Protein AF-A0A0M8VC24-F1 (afdb_monomer)

Solvent-accessible surface area (backbone atoms only — not comparable to full-atom values): 14693 Å² total; per-residue (Å²): 108,42,68,60,17,44,19,34,29,46,6,33,51,50,35,27,44,75,59,34,31,69,43,38,68,34,68,54,42,46,50,53,42,50,49,17,47,50,46,28,45,51,44,49,54,51,48,47,13,47,51,18,11,57,76,68,74,50,53,82,75,39,24,75,36,72,67,24,47,60,61,30,53,76,35,75,72,28,44,56,51,49,52,45,48,51,39,46,54,54,42,48,53,51,48,49,48,31,62,73,47,17,44,60,36,36,66,32,66,70,50,47,52,53,45,48,54,39,42,51,50,50,50,47,60,54,46,71,74,70,65,68,86,80,60,98,59,52,66,63,48,53,51,23,48,44,43,22,53,50,15,48,12,45,33,56,8,31,48,50,39,42,61,69,40,52,55,77,65,71,48,66,72,60,48,66,61,31,51,61,54,47,53,53,51,36,54,52,19,51,53,38,27,52,54,20,47,52,53,48,48,46,69,74,49,76,41,75,63,44,34,70,74,31,73,67,28,42,53,49,50,52,55,49,51,55,51,49,52,53,50,50,52,52,48,52,53,51,50,51,53,49,54,52,48,53,50,48,56,72,63,50,85,58,83,89,88,82,84,82,92,67,61,66,67,57,55,60,60,54,60,67,74,72,70,80,86,90,133

Structure (mmCIF, N/CA/C/O backbone):
data_AF-A0A0M8VC24-F1
#
_entry.id   AF-A0A0M8VC24-F1
#
loop_
_atom_site.group_PDB
_atom_site.id
_atom_site.type_symbol
_atom_site.label_atom_id
_atom_site.label_alt_id
_atom_site.label_comp_id
_atom_site.label_asym_id
_atom_site.label_entity_id
_atom_site.label_seq_id
_atom_site.pdbx_PDB_ins_code
_atom_site.Cartn_x
_atom_site.Cartn_y
_atom_site.Cartn_z
_atom_site.occupancy
_atom_site.B_iso_or_equiv
_atom_site.auth_seq_id
_atom_site.auth_comp_id
_atom_site.auth_asym_id
_atom_site.auth_atom_id
_atom_site.pdbx_PDB_model_num
ATOM 1 N N . MET A 1 1 ? -2.032 4.924 -11.067 1.00 62.16 1 MET A N 1
ATOM 2 C CA . MET A 1 1 ? -3.086 4.022 -10.540 1.00 62.16 1 MET A CA 1
ATOM 3 C C . MET A 1 1 ? -2.528 2.742 -9.921 1.00 62.16 1 MET A C 1
ATOM 5 O O . MET A 1 1 ? -2.797 2.512 -8.751 1.00 62.16 1 MET A O 1
ATOM 9 N N . GLY A 1 2 ? -1.713 1.948 -10.630 1.00 80.88 2 GLY A N 1
ATOM 10 C CA . GLY A 1 2 ? -1.218 0.657 -10.115 1.00 80.88 2 GLY A CA 1
ATOM 11 C C . GLY A 1 2 ? -0.403 0.721 -8.812 1.00 80.88 2 GLY A C 1
ATOM 12 O O . GLY A 1 2 ? -0.639 -0.086 -7.919 1.00 80.88 2 GLY A O 1
ATOM 13 N N . TYR A 1 3 ? 0.500 1.699 -8.656 1.00 85.12 3 TYR A N 1
ATOM 14 C CA . TYR A 1 3 ? 1.292 1.861 -7.422 1.00 85.12 3 TYR A CA 1
ATOM 15 C C . TYR A 1 3 ? 0.440 2.230 -6.204 1.00 85.12 3 TYR A C 1
ATOM 17 O O . TYR A 1 3 ? 0.604 1.644 -5.141 1.00 85.12 3 TYR A O 1
ATOM 25 N N . LEU A 1 4 ? -0.510 3.156 -6.363 1.00 89.31 4 LEU A N 1
ATOM 26 C CA . LEU A 1 4 ? -1.416 3.547 -5.282 1.00 89.31 4 LEU A CA 1
ATOM 27 C C . LEU A 1 4 ? -2.354 2.395 -4.902 1.00 89.31 4 LEU A C 1
ATOM 29 O O . LEU A 1 4 ? -2.551 2.132 -3.722 1.00 89.31 4 LEU A O 1
ATOM 33 N N . ALA A 1 5 ? -2.881 1.666 -5.889 1.00 92.12 5 ALA A N 1
ATOM 34 C CA . ALA A 1 5 ? -3.696 0.477 -5.657 1.00 92.12 5 ALA A CA 1
ATOM 35 C C . ALA A 1 5 ? -2.919 -0.605 -4.887 1.00 92.12 5 ALA A C 1
ATOM 37 O O . ALA A 1 5 ? -3.422 -1.145 -3.904 1.00 92.12 5 ALA A O 1
ATOM 38 N N . LEU A 1 6 ? -1.666 -0.862 -5.275 1.00 93.06 6 LEU A N 1
ATOM 39 C CA . LEU A 1 6 ? -0.770 -1.770 -4.560 1.00 93.06 6 LEU A CA 1
ATOM 40 C C . LEU A 1 6 ? -0.517 -1.307 -3.119 1.00 93.06 6 LEU A C 1
ATOM 42 O O . LEU A 1 6 ? -0.665 -2.096 -2.188 1.00 93.06 6 LEU A O 1
ATOM 46 N N . ALA A 1 7 ? -0.180 -0.030 -2.935 1.00 94.12 7 ALA A N 1
ATOM 47 C CA . ALA A 1 7 ? 0.097 0.557 -1.630 1.00 94.12 7 ALA A CA 1
ATOM 48 C C . ALA A 1 7 ? -1.113 0.459 -0.688 1.00 94.12 7 ALA A C 1
ATOM 50 O O . ALA A 1 7 ? -0.982 0.010 0.449 1.00 94.12 7 ALA A O 1
ATOM 51 N N . VAL A 1 8 ? -2.309 0.799 -1.182 1.00 95.62 8 VAL A N 1
ATOM 52 C CA . VAL A 1 8 ? -3.563 0.693 -0.421 1.00 95.62 8 VAL A CA 1
ATOM 53 C C . VAL A 1 8 ? -3.909 -0.761 -0.113 1.00 95.62 8 VAL A C 1
ATOM 55 O O . VAL A 1 8 ? -4.336 -1.052 1.003 1.00 95.62 8 VAL A O 1
ATOM 58 N N . PHE A 1 9 ? -3.700 -1.685 -1.052 1.00 97.06 9 PHE A N 1
ATOM 59 C CA . PHE A 1 9 ? -3.976 -3.103 -0.834 1.00 97.06 9 PHE A CA 1
ATOM 60 C C . PHE A 1 9 ? -3.044 -3.710 0.227 1.00 97.06 9 PHE A C 1
ATOM 62 O O . PHE A 1 9 ? -3.517 -4.255 1.223 1.00 97.06 9 PHE A O 1
ATOM 69 N N . VAL A 1 10 ? -1.726 -3.560 0.063 1.00 97.06 10 VAL A N 1
ATOM 70 C CA . VAL A 1 10 ? -0.720 -4.100 0.992 1.00 97.06 10 VAL A CA 1
ATOM 71 C C . VAL A 1 10 ? -0.820 -3.431 2.364 1.00 97.06 10 VAL A C 1
ATOM 73 O O . VAL A 1 10 ? -0.916 -4.118 3.383 1.00 97.06 10 VAL A O 1
ATOM 76 N N . GLY A 1 11 ? -0.857 -2.096 2.402 1.00 95.88 11 GLY A N 1
ATOM 77 C CA . GLY A 1 11 ? -0.990 -1.341 3.645 1.00 95.88 11 GLY A CA 1
ATOM 78 C C . GLY A 1 11 ? -2.314 -1.613 4.355 1.00 95.88 11 GLY A C 1
ATOM 79 O O . GLY A 1 11 ? -2.336 -1.771 5.573 1.00 95.88 11 GLY A O 1
ATOM 80 N N . GLY A 1 12 ? -3.411 -1.747 3.608 1.00 96.00 12 GLY A N 1
ATOM 81 C CA . GLY A 1 12 ? -4.726 -2.080 4.150 1.00 96.00 12 GLY A CA 1
ATOM 82 C C . GLY A 1 12 ? -4.790 -3.488 4.747 1.00 96.00 12 GLY A C 1
ATOM 83 O O . GLY A 1 12 ? -5.325 -3.654 5.845 1.00 96.00 12 GLY A O 1
ATOM 84 N N . LEU A 1 13 ? -4.211 -4.494 4.077 1.00 96.75 13 LEU A N 1
ATOM 85 C CA . LEU A 1 13 ? -4.107 -5.855 4.616 1.00 96.75 13 LEU A CA 1
ATOM 86 C C . LEU A 1 13 ? -3.285 -5.880 5.905 1.00 96.75 13 LEU A C 1
ATOM 88 O O . LEU A 1 13 ? -3.733 -6.450 6.900 1.00 96.75 13 LEU A O 1
ATOM 92 N N . ALA A 1 14 ? -2.124 -5.221 5.917 1.00 96.56 14 ALA A N 1
ATOM 93 C CA . ALA A 1 14 ? -1.294 -5.108 7.112 1.00 96.56 14 ALA A CA 1
ATOM 94 C C . ALA A 1 14 ? -2.025 -4.374 8.247 1.00 96.56 14 ALA A C 1
ATOM 96 O O . ALA A 1 14 ? -1.963 -4.799 9.398 1.00 96.56 14 ALA A O 1
ATOM 97 N N . PHE A 1 15 ? -2.779 -3.317 7.935 1.00 96.50 15 PHE A N 1
ATOM 98 C CA . PHE A 1 15 ? -3.567 -2.572 8.915 1.00 96.50 15 PHE A CA 1
ATOM 99 C C . PHE A 1 15 ? -4.640 -3.450 9.573 1.00 96.50 15 PHE A C 1
ATOM 101 O O . PHE A 1 15 ? -4.752 -3.478 10.800 1.00 96.50 15 PHE A O 1
ATOM 108 N N . VAL A 1 16 ? -5.402 -4.209 8.780 1.00 95.75 16 VAL A N 1
ATOM 109 C CA . VAL A 1 16 ? -6.420 -5.141 9.296 1.00 95.75 16 VAL A CA 1
ATOM 110 C C . VAL A 1 16 ? -5.771 -6.290 10.070 1.00 95.75 16 VAL A C 1
ATOM 112 O O . VAL A 1 16 ? -6.258 -6.671 11.133 1.00 95.75 16 VAL A O 1
ATOM 115 N N . ALA A 1 17 ? -4.653 -6.825 9.582 1.00 94.62 17 ALA A N 1
ATOM 116 C CA . ALA A 1 17 ? -3.949 -7.918 10.237 1.00 94.62 17 ALA A CA 1
ATOM 117 C C . ALA A 1 17 ? -3.366 -7.497 11.593 1.00 94.62 17 ALA A C 1
ATOM 119 O O . ALA A 1 17 ? -3.548 -8.211 12.577 1.00 94.62 17 ALA A O 1
ATOM 120 N N . LEU A 1 18 ? -2.663 -6.364 11.654 1.00 94.06 18 LEU A N 1
ATOM 121 C CA . LEU A 1 18 ? -1.832 -5.975 12.797 1.00 94.06 18 LEU A CA 1
ATOM 122 C C . LEU A 1 18 ? -2.562 -5.090 13.810 1.00 94.06 18 LEU A C 1
ATOM 124 O O . LEU A 1 18 ? -2.342 -5.237 15.008 1.00 94.06 18 LEU A O 1
ATOM 128 N N . LEU A 1 19 ? -3.405 -4.167 13.342 1.00 94.00 19 LEU A N 1
ATOM 129 C CA . LEU A 1 19 ? -3.939 -3.081 14.171 1.00 94.00 19 LEU A CA 1
ATOM 130 C C . LEU A 1 19 ? -5.447 -3.191 14.378 1.00 94.00 19 LEU A C 1
ATOM 132 O O . LEU A 1 19 ? -5.945 -2.915 15.468 1.00 94.00 19 LEU A O 1
ATOM 136 N N . TRP A 1 20 ? -6.184 -3.606 13.345 1.00 94.50 20 TRP A N 1
ATOM 137 C CA . TRP A 1 20 ? -7.643 -3.596 13.372 1.00 94.50 20 TRP A CA 1
ATOM 138 C C . TRP A 1 20 ? -8.288 -4.867 12.792 1.00 94.50 20 TRP A C 1
ATOM 140 O O . TRP A 1 20 ? -8.964 -4.797 11.764 1.00 94.50 20 TRP A O 1
ATOM 150 N N . PRO A 1 21 ? -8.179 -6.029 13.476 1.00 92.19 21 PRO A N 1
ATOM 151 C CA . PRO A 1 21 ? -8.778 -7.291 13.022 1.00 92.19 21 PRO A CA 1
ATOM 152 C C . PRO A 1 21 ? -10.283 -7.216 12.756 1.00 92.19 21 PRO A C 1
ATOM 154 O O . PRO A 1 21 ? -10.771 -7.788 11.789 1.00 92.19 21 PRO A O 1
ATOM 157 N N . ARG A 1 22 ? -11.026 -6.463 13.582 1.00 90.12 22 ARG A N 1
ATOM 158 C CA . ARG A 1 22 ? -12.470 -6.236 13.384 1.00 90.12 22 ARG A CA 1
ATOM 159 C C . ARG A 1 22 ? -12.788 -5.436 12.118 1.00 90.12 22 ARG A C 1
ATOM 161 O O . ARG A 1 22 ? -13.900 -5.520 11.615 1.00 90.12 22 ARG A O 1
ATOM 168 N N . GLY A 1 23 ? -11.812 -4.720 11.560 1.00 89.12 23 GLY A N 1
ATOM 169 C CA . GLY A 1 23 ? -11.930 -4.077 10.255 1.00 89.12 23 GLY A CA 1
ATOM 170 C C . GLY A 1 23 ? -12.198 -5.064 9.117 1.00 89.12 23 GLY A C 1
ATOM 171 O O . GLY A 1 23 ? -12.788 -4.675 8.116 1.00 89.12 23 GLY A O 1
ATOM 172 N N . ALA A 1 24 ? -11.854 -6.348 9.280 1.00 92.31 24 ALA A N 1
ATOM 173 C CA . ALA A 1 24 ? -12.153 -7.392 8.300 1.00 92.31 24 ALA A CA 1
ATOM 174 C C . ALA A 1 24 ? -13.659 -7.621 8.086 1.00 92.31 24 ALA A C 1
ATOM 176 O O . ALA A 1 24 ? -14.041 -8.216 7.083 1.00 92.31 24 ALA A O 1
ATOM 177 N N . GLU A 1 25 ? -14.519 -7.164 8.999 1.00 93.19 25 GLU A N 1
ATOM 178 C CA . GLU A 1 25 ? -15.984 -7.276 8.915 1.00 93.19 25 GLU A CA 1
ATOM 179 C C . GLU A 1 25 ? -16.647 -5.986 8.409 1.00 93.19 25 GLU A C 1
ATOM 181 O O . GLU A 1 25 ? -17.819 -5.975 8.039 1.00 93.19 25 GLU A O 1
ATOM 186 N N . GLU A 1 26 ? -15.890 -4.894 8.313 1.00 95.00 26 GLU A N 1
ATOM 187 C CA . GLU A 1 26 ? -16.434 -3.581 7.990 1.00 95.00 26 GLU A CA 1
ATOM 188 C C . GLU A 1 26 ? -16.590 -3.344 6.493 1.00 95.00 26 GLU A C 1
ATOM 190 O O . GLU A 1 26 ? -15.627 -3.406 5.726 1.00 95.00 26 GLU A O 1
ATOM 195 N N . ARG A 1 27 ? -17.796 -2.941 6.072 1.00 94.19 27 ARG A N 1
ATOM 196 C CA . ARG A 1 27 ? -18.135 -2.724 4.655 1.00 94.19 27 ARG A CA 1
ATOM 197 C C . ARG A 1 27 ? -17.172 -1.769 3.945 1.00 94.19 27 ARG A C 1
ATOM 199 O O . ARG A 1 27 ? -16.799 -2.030 2.808 1.00 94.19 27 ARG A O 1
ATOM 206 N N . ARG A 1 28 ? -16.754 -0.682 4.606 1.00 95.00 28 ARG A N 1
ATOM 207 C CA . ARG A 1 28 ? -15.842 0.317 4.016 1.00 95.00 28 ARG A CA 1
ATOM 208 C C . ARG A 1 28 ? -14.428 -0.222 3.827 1.00 95.00 28 ARG A C 1
ATOM 210 O O . ARG A 1 28 ? -13.852 -0.017 2.767 1.00 95.00 28 ARG A O 1
ATOM 217 N N . ALA A 1 29 ? -13.899 -0.941 4.816 1.00 95.00 29 ALA A N 1
ATOM 218 C CA . ALA A 1 29 ? -12.584 -1.571 4.718 1.00 95.00 29 ALA A CA 1
ATOM 219 C C . ALA A 1 29 ? -12.576 -2.660 3.634 1.00 95.00 29 ALA A C 1
ATOM 221 O O . ALA A 1 29 ? -11.678 -2.690 2.796 1.00 95.00 29 ALA A O 1
ATOM 222 N N . ARG A 1 30 ? -13.626 -3.492 3.589 1.00 95.88 30 ARG A N 1
ATOM 223 C CA . ARG A 1 30 ? -13.821 -4.514 2.548 1.00 95.88 30 ARG A CA 1
ATOM 224 C C . ARG A 1 30 ? -13.893 -3.906 1.149 1.00 95.88 30 ARG A C 1
ATOM 226 O O . ARG A 1 30 ? -13.196 -4.369 0.253 1.00 95.88 30 ARG A O 1
ATOM 233 N N . ALA A 1 31 ? -14.699 -2.857 0.972 1.00 96.62 31 ALA A N 1
ATOM 234 C CA . ALA A 1 31 ? -14.831 -2.162 -0.305 1.00 96.62 31 ALA A CA 1
ATOM 235 C C . ALA A 1 31 ? -13.508 -1.521 -0.739 1.00 96.62 31 ALA A C 1
ATOM 237 O O . ALA A 1 31 ? -13.124 -1.657 -1.893 1.00 96.62 31 ALA A O 1
ATOM 238 N N . LEU A 1 32 ? -12.783 -0.882 0.182 1.00 96.44 32 LEU A N 1
ATOM 239 C CA . LEU A 1 32 ? -11.484 -0.280 -0.107 1.00 96.44 32 LEU A CA 1
ATOM 240 C C . LEU A 1 32 ? -10.460 -1.330 -0.565 1.00 96.44 32 LEU A C 1
ATOM 242 O O . LEU A 1 32 ? -9.789 -1.119 -1.570 1.00 96.44 32 LEU A O 1
ATOM 246 N N . LEU A 1 33 ? -10.369 -2.469 0.132 1.00 96.81 33 LEU A N 1
ATOM 247 C CA . LEU A 1 33 ? -9.473 -3.567 -0.249 1.00 96.81 33 LEU A CA 1
ATOM 248 C C . LEU A 1 33 ? -9.867 -4.192 -1.593 1.00 96.81 33 LEU A C 1
ATOM 250 O O . LEU A 1 33 ? -8.992 -4.457 -2.412 1.00 96.81 33 LEU A O 1
ATOM 254 N N . ALA A 1 34 ? -11.164 -4.390 -1.842 1.00 97.00 34 ALA A N 1
ATOM 255 C CA . ALA A 1 34 ? -11.665 -4.927 -3.105 1.00 97.00 34 ALA A CA 1
ATOM 256 C C . ALA A 1 34 ? -11.421 -3.969 -4.282 1.00 97.00 34 ALA A C 1
ATOM 258 O O . ALA A 1 34 ? -10.994 -4.407 -5.347 1.00 97.00 34 ALA A O 1
ATOM 259 N N . LEU A 1 35 ? -11.631 -2.664 -4.085 1.00 96.69 35 LEU A N 1
ATOM 260 C CA . LEU A 1 35 ? -11.332 -1.638 -5.085 1.00 96.69 35 LEU A CA 1
ATOM 261 C C . LEU A 1 35 ? -9.829 -1.547 -5.352 1.00 96.69 35 LEU A C 1
ATOM 263 O O . LEU A 1 35 ? -9.421 -1.501 -6.507 1.00 96.69 35 LEU A O 1
ATOM 267 N N . ALA A 1 36 ? -8.997 -1.566 -4.308 1.00 95.94 36 ALA A N 1
ATOM 268 C CA . ALA A 1 36 ? -7.545 -1.563 -4.455 1.00 95.94 36 ALA A CA 1
ATOM 269 C C . ALA A 1 36 ? -7.053 -2.809 -5.210 1.00 95.94 36 ALA A C 1
ATOM 271 O O . ALA A 1 36 ? -6.252 -2.688 -6.135 1.00 95.94 36 ALA A O 1
ATOM 272 N N . TRP A 1 37 ? -7.593 -3.987 -4.888 1.00 97.19 37 TRP A N 1
ATOM 273 C CA . TRP A 1 37 ? -7.322 -5.222 -5.621 1.00 97.19 37 TRP A CA 1
ATOM 274 C C . TRP A 1 37 ? -7.750 -5.129 -7.092 1.00 97.19 37 TRP A C 1
ATOM 276 O O . TRP A 1 37 ? -6.940 -5.379 -7.983 1.00 97.19 37 TRP A O 1
ATOM 286 N N . GLY A 1 38 ? -8.988 -4.699 -7.357 1.00 95.75 38 GLY A N 1
ATOM 287 C CA . GLY A 1 38 ? -9.531 -4.581 -8.710 1.00 95.75 38 GLY A CA 1
ATOM 288 C C . GLY A 1 38 ? -8.754 -3.583 -9.570 1.00 95.75 38 GLY A C 1
ATOM 289 O O . GLY A 1 38 ? -8.368 -3.905 -10.691 1.00 95.75 38 GLY A O 1
ATOM 290 N N . CYS A 1 39 ? -8.438 -2.402 -9.031 1.00 94.81 39 CYS A N 1
ATOM 291 C CA . CYS A 1 39 ? -7.595 -1.407 -9.697 1.00 94.81 39 CYS A CA 1
ATOM 292 C C . CYS A 1 39 ? -6.174 -1.932 -9.953 1.00 94.81 39 CYS A C 1
ATOM 294 O O . CYS A 1 39 ? -5.592 -1.654 -11.002 1.00 94.81 39 CYS A O 1
ATOM 296 N N . GLY A 1 40 ? -5.611 -2.691 -9.010 1.00 92.62 40 GLY A N 1
ATOM 297 C CA . GLY A 1 40 ? -4.295 -3.310 -9.134 1.00 92.62 40 GLY A CA 1
ATOM 298 C C . GLY A 1 40 ? -4.237 -4.341 -10.260 1.00 92.62 40 GLY A C 1
ATOM 299 O O . GLY A 1 40 ? -3.376 -4.246 -11.142 1.00 92.62 40 GLY A O 1
ATOM 300 N N . LEU A 1 41 ? -5.201 -5.262 -10.282 1.00 92.75 41 LEU A N 1
ATOM 301 C CA . LEU A 1 41 ? -5.348 -6.263 -11.334 1.00 92.75 41 LEU A CA 1
ATOM 302 C C . LEU A 1 41 ? -5.597 -5.603 -12.694 1.00 92.75 41 LEU A C 1
ATOM 304 O O . LEU A 1 41 ? -4.856 -5.865 -13.639 1.00 92.75 41 LEU A O 1
ATOM 308 N N . LEU A 1 42 ? -6.565 -4.685 -12.776 1.00 91.81 42 LEU A N 1
ATOM 309 C CA . LEU A 1 42 ? -6.896 -3.975 -14.011 1.00 91.81 42 LEU A CA 1
ATOM 310 C C . LEU A 1 42 ? -5.686 -3.218 -14.565 1.00 91.81 42 LEU A C 1
ATOM 312 O O . LEU A 1 42 ? -5.407 -3.301 -15.755 1.00 91.81 42 LEU A O 1
ATOM 316 N N . SER A 1 43 ? -4.923 -2.534 -13.707 1.00 89.12 43 SER A N 1
ATOM 317 C CA . SER A 1 43 ? -3.707 -1.836 -14.138 1.00 89.12 43 SER A CA 1
ATOM 318 C C . SER A 1 43 ? -2.628 -2.787 -14.661 1.00 89.12 43 SER A C 1
ATOM 320 O O . SER A 1 43 ? -1.886 -2.426 -15.569 1.00 89.12 43 SER A O 1
ATOM 322 N N . THR A 1 44 ? -2.559 -4.009 -14.125 1.00 87.81 44 THR A N 1
ATOM 323 C CA . THR A 1 44 ? -1.603 -5.031 -14.570 1.00 87.81 44 THR A CA 1
ATOM 324 C C . THR A 1 44 ? -2.019 -5.595 -15.928 1.00 87.81 44 THR A C 1
ATOM 326 O O . THR A 1 44 ? -1.193 -5.663 -16.832 1.00 87.81 44 THR A O 1
ATOM 329 N N . VAL A 1 45 ? -3.304 -5.918 -16.106 1.00 86.06 45 VAL A N 1
ATOM 330 C CA . VAL A 1 45 ? -3.861 -6.417 -17.376 1.00 86.06 45 VAL A CA 1
ATOM 331 C C . VAL A 1 45 ? -3.772 -5.362 -18.479 1.00 86.06 45 VAL A C 1
ATOM 333 O O . VAL A 1 45 ? -3.348 -5.671 -19.592 1.00 86.06 45 VAL A O 1
ATOM 336 N N . ALA A 1 46 ? -4.115 -4.110 -18.167 1.00 85.38 46 ALA A N 1
ATOM 337 C CA . ALA A 1 46 ? -3.965 -2.992 -19.092 1.00 85.38 46 ALA A CA 1
ATOM 338 C C . ALA A 1 46 ? -2.491 -2.762 -19.460 1.00 85.38 46 ALA A C 1
ATOM 340 O O . ALA A 1 46 ? -2.191 -2.484 -20.616 1.00 85.38 46 ALA A O 1
ATOM 341 N N . GLY A 1 47 ? -1.570 -2.932 -18.503 1.00 82.00 47 GLY A N 1
ATOM 342 C CA . GLY A 1 47 ? -0.130 -2.863 -18.752 1.00 82.00 47 GLY A CA 1
ATOM 343 C C . GLY A 1 47 ? 0.361 -3.919 -19.746 1.00 82.00 47 GLY A C 1
ATOM 344 O O . GLY A 1 47 ? 1.152 -3.584 -20.621 1.00 82.00 47 GLY A O 1
ATOM 345 N N . ILE A 1 48 ? -0.145 -5.158 -19.664 1.00 80.19 48 ILE A N 1
ATOM 346 C CA . ILE A 1 48 ? 0.181 -6.226 -20.629 1.00 80.19 48 ILE A CA 1
ATOM 347 C C . ILE A 1 48 ? -0.305 -5.859 -22.030 1.00 80.19 48 ILE A C 1
ATOM 349 O O . ILE A 1 48 ? 0.471 -5.903 -22.981 1.00 80.19 48 ILE A O 1
ATOM 353 N N . GLY A 1 49 ? -1.574 -5.462 -22.147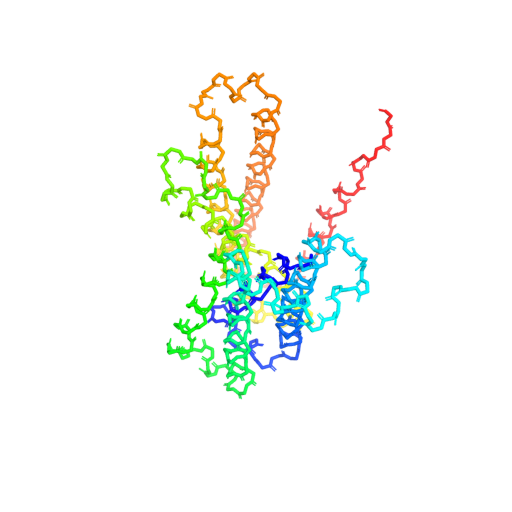 1.00 78.75 49 GLY A N 1
ATOM 354 C CA . GLY A 1 49 ? -2.163 -5.100 -23.434 1.00 78.75 49 GLY A CA 1
ATOM 355 C C . GLY A 1 49 ? -1.440 -3.926 -24.092 1.00 78.75 49 GLY A C 1
ATOM 356 O O . GLY A 1 49 ? -1.096 -3.980 -25.271 1.00 78.75 49 GLY A O 1
ATOM 357 N N . LEU A 1 50 ? -1.142 -2.879 -23.315 1.00 80.25 50 LEU A N 1
ATOM 358 C CA . LEU A 1 50 ? -0.450 -1.693 -23.817 1.00 80.25 50 LEU A CA 1
ATOM 359 C C . LEU A 1 50 ? 0.984 -2.009 -24.259 1.00 80.25 50 LEU A C 1
ATOM 361 O O . LEU A 1 50 ? 1.435 -1.482 -25.272 1.00 80.25 50 LEU A O 1
ATOM 365 N N . GLN A 1 51 ? 1.683 -2.890 -23.538 1.00 76.44 51 GLN A N 1
ATOM 366 C CA . GLN A 1 51 ? 3.016 -3.335 -23.933 1.00 76.44 51 GLN A CA 1
ATOM 367 C C . GLN A 1 51 ? 2.982 -4.130 -25.246 1.00 76.44 51 GLN A C 1
ATOM 369 O O . GLN A 1 51 ? 3.850 -3.930 -26.089 1.00 76.44 51 GLN A O 1
ATOM 374 N N . GLY A 1 52 ? 1.963 -4.967 -25.459 1.00 72.88 52 GLY A N 1
ATOM 375 C CA . GLY A 1 52 ? 1.789 -5.685 -26.725 1.00 72.88 52 GLY A CA 1
ATOM 376 C C . GLY A 1 52 ? 1.503 -4.747 -27.890 1.00 72.88 52 GLY A C 1
ATOM 377 O O . GLY A 1 52 ? 2.152 -4.840 -28.923 1.00 72.88 52 GLY A O 1
ATOM 378 N N . ALA A 1 53 ? 0.616 -3.769 -27.695 1.00 76.19 53 ALA A N 1
ATOM 379 C CA . ALA A 1 53 ? 0.357 -2.746 -28.707 1.00 76.19 53 ALA A CA 1
ATOM 380 C C . ALA A 1 53 ? 1.611 -1.925 -29.051 1.00 76.19 53 ALA A C 1
ATOM 382 O O . ALA A 1 53 ? 1.827 -1.606 -30.217 1.00 76.19 53 ALA A O 1
ATOM 383 N N . TYR A 1 54 ? 2.447 -1.614 -28.055 1.00 74.38 54 TYR A N 1
ATOM 384 C CA . TYR A 1 54 ? 3.701 -0.891 -28.260 1.00 74.38 54 TYR A CA 1
ATOM 385 C C . TYR A 1 54 ? 4.702 -1.691 -29.105 1.00 74.38 54 TYR A C 1
ATOM 387 O O . TYR A 1 54 ? 5.289 -1.142 -30.033 1.00 74.38 54 TYR A O 1
ATOM 395 N N . VAL A 1 55 ? 4.864 -2.988 -28.822 1.00 72.38 55 VAL A N 1
ATOM 396 C CA . VAL A 1 55 ? 5.772 -3.873 -29.576 1.00 72.38 55 VAL A CA 1
ATOM 397 C C . VAL A 1 55 ? 5.315 -4.039 -31.028 1.00 72.38 55 VAL A C 1
ATOM 399 O O . VAL A 1 55 ? 6.145 -4.027 -31.932 1.00 72.38 55 VAL A O 1
ATOM 402 N N . SER A 1 56 ? 4.005 -4.116 -31.273 1.00 69.88 56 SER A N 1
ATOM 403 C CA . SER A 1 56 ? 3.448 -4.238 -32.626 1.00 69.88 56 SER A CA 1
ATOM 404 C C . SER A 1 56 ? 3.292 -2.892 -33.366 1.00 69.88 56 SER A C 1
ATOM 406 O O . SER A 1 56 ? 2.670 -2.870 -34.427 1.00 69.88 56 SER A O 1
ATOM 408 N N . PHE A 1 57 ? 3.793 -1.770 -32.818 1.00 70.50 57 PHE A N 1
ATOM 409 C CA . PHE A 1 57 ? 3.569 -0.394 -33.317 1.00 70.50 57 PHE A CA 1
ATOM 410 C C . PHE A 1 57 ? 2.084 -0.065 -33.607 1.00 70.50 57 PHE A C 1
ATOM 412 O O . PHE A 1 57 ? 1.760 0.719 -34.502 1.00 70.50 57 PHE A O 1
ATOM 419 N N . GLY A 1 58 ? 1.170 -0.686 -32.859 1.00 67.25 58 GLY A N 1
ATOM 420 C CA . GLY A 1 58 ? -0.278 -0.579 -33.030 1.00 67.25 58 GLY A CA 1
ATOM 421 C C . GLY A 1 58 ? -0.916 0.560 -32.229 1.00 67.25 58 GLY A C 1
ATOM 422 O O . GLY A 1 58 ? -0.264 1.288 -31.480 1.00 67.25 58 GLY A O 1
ATOM 423 N N . GLY A 1 59 ? -2.234 0.716 -32.370 1.00 72.19 59 GLY A N 1
ATOM 424 C CA . GLY A 1 59 ? -3.016 1.716 -31.633 1.00 72.19 59 GLY A CA 1
ATOM 425 C C . GLY A 1 59 ? -3.581 1.195 -30.303 1.00 72.19 59 GLY A C 1
ATOM 426 O O . GLY A 1 59 ? -3.534 0.005 -30.003 1.00 72.19 59 GLY A O 1
ATOM 427 N N . LEU A 1 60 ? -4.242 2.064 -29.518 1.00 66.81 60 LEU A N 1
ATOM 428 C CA . LEU A 1 60 ? -4.906 1.676 -28.251 1.00 66.81 60 LEU A CA 1
ATOM 429 C C . LEU A 1 60 ? -5.930 0.534 -28.407 1.00 66.81 60 LEU A C 1
ATOM 431 O O . LEU A 1 60 ? -6.219 -0.175 -27.447 1.00 66.81 60 LEU A O 1
ATOM 435 N N . ARG A 1 61 ? -6.506 0.368 -29.603 1.00 72.00 61 ARG A N 1
ATOM 436 C CA . ARG A 1 61 ? -7.467 -0.705 -29.903 1.00 72.00 61 ARG A CA 1
ATOM 437 C C . ARG A 1 61 ? -6.799 -2.074 -30.018 1.00 72.00 61 ARG A C 1
ATOM 439 O O . ARG A 1 61 ? -7.456 -3.078 -29.754 1.00 72.00 61 ARG A O 1
ATOM 446 N N . ASP A 1 62 ? -5.516 -2.112 -30.364 1.00 67.81 62 ASP A N 1
ATOM 447 C CA . ASP A 1 62 ? -4.752 -3.353 -30.454 1.00 67.81 62 ASP A CA 1
ATOM 448 C C . ASP A 1 62 ? -4.373 -3.867 -29.062 1.00 67.81 62 ASP A C 1
ATOM 450 O O . ASP A 1 62 ? -4.329 -5.072 -28.851 1.00 67.81 62 ASP A O 1
ATOM 454 N N . ALA A 1 63 ? -4.282 -2.984 -28.060 1.00 64.94 63 ALA A N 1
ATOM 455 C CA . ALA A 1 63 ? -4.028 -3.364 -26.669 1.00 64.94 63 ALA A CA 1
ATOM 456 C C . ALA A 1 63 ? -5.112 -4.270 -26.052 1.00 64.94 63 ALA A C 1
ATOM 458 O O . ALA A 1 63 ? -4.871 -4.914 -25.035 1.00 64.94 63 ALA A O 1
ATOM 459 N N . LEU A 1 64 ? -6.309 -4.322 -26.647 1.00 74.50 64 LEU A N 1
ATOM 460 C CA . LEU A 1 64 ? -7.410 -5.187 -26.211 1.00 74.50 64 LEU A CA 1
ATOM 461 C C . LEU A 1 64 ? -7.490 -6.498 -27.008 1.00 74.50 64 LEU A C 1
ATOM 463 O O . LEU A 1 64 ? -8.369 -7.320 -26.744 1.00 74.50 64 LEU A O 1
ATOM 467 N N . ARG A 1 65 ? -6.613 -6.706 -27.999 1.00 74.81 65 ARG A N 1
ATOM 468 C CA . ARG A 1 65 ? -6.660 -7.892 -28.857 1.00 74.81 65 ARG A CA 1
ATOM 469 C C . ARG A 1 65 ? -5.959 -9.079 -28.197 1.00 74.81 65 ARG A C 1
ATOM 471 O O . ARG A 1 65 ? -4.834 -8.924 -27.732 1.00 74.81 65 ARG A O 1
ATOM 478 N N . PRO A 1 66 ? -6.548 -10.291 -28.245 1.00 73.62 66 PRO A N 1
ATOM 479 C CA . PRO A 1 66 ? -5.932 -11.503 -27.695 1.00 73.62 66 PRO A CA 1
ATOM 480 C C . PRO A 1 66 ? -4.520 -11.786 -28.231 1.00 73.62 66 PRO A C 1
ATOM 482 O O . PRO A 1 66 ? -3.667 -12.250 -27.480 1.00 73.62 66 PRO A O 1
ATOM 485 N N . ALA A 1 67 ? -4.260 -11.451 -29.500 1.00 70.62 67 ALA A N 1
ATOM 486 C CA . ALA A 1 67 ? -2.962 -11.646 -30.149 1.00 70.62 67 ALA A CA 1
ATOM 487 C C . ALA A 1 67 ? -1.820 -10.873 -29.458 1.00 70.62 67 ALA A C 1
ATOM 489 O O . ALA A 1 67 ? -0.725 -11.406 -29.285 1.00 70.62 67 ALA A O 1
ATOM 490 N N . SER A 1 68 ? -2.097 -9.658 -28.976 1.00 68.88 68 SER A N 1
ATOM 491 C CA . SER A 1 68 ? -1.115 -8.827 -28.272 1.00 68.88 68 SER A CA 1
ATOM 492 C C . SER A 1 68 ? -0.729 -9.411 -26.912 1.00 68.88 68 SER A C 1
ATOM 494 O O . SER A 1 68 ? 0.388 -9.211 -26.447 1.00 68.88 68 SER A O 1
ATOM 496 N N . TYR A 1 69 ? -1.618 -10.183 -26.279 1.00 71.25 69 TYR A N 1
ATOM 497 C CA . TYR A 1 69 ? -1.299 -10.883 -25.035 1.00 71.25 69 TYR A CA 1
ATOM 498 C C . TYR A 1 69 ? -0.388 -12.088 -25.290 1.00 71.25 69 TYR A C 1
ATOM 500 O O . TYR A 1 69 ? 0.583 -12.270 -24.561 1.00 71.25 69 TYR A O 1
ATOM 508 N N . THR A 1 70 ? -0.648 -12.892 -26.326 1.00 73.69 70 THR A N 1
ATOM 509 C CA . THR A 1 70 ? 0.176 -14.077 -26.633 1.00 73.69 70 THR A CA 1
ATOM 510 C C . THR A 1 70 ? 1.603 -13.719 -27.040 1.00 73.69 70 THR A C 1
ATOM 512 O O . THR A 1 70 ? 2.535 -14.400 -26.627 1.00 73.69 70 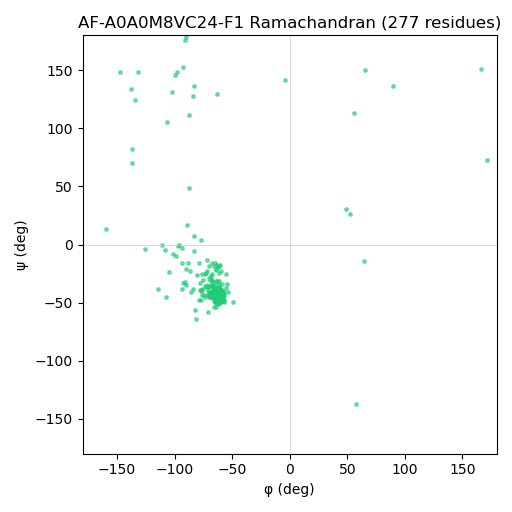THR A O 1
ATOM 515 N N . GLU A 1 71 ? 1.776 -12.626 -27.784 1.00 70.25 71 GLU A N 1
ATOM 516 C CA . GLU A 1 71 ? 3.083 -12.162 -28.264 1.00 70.25 71 GLU A CA 1
ATOM 517 C C . GLU A 1 71 ? 3.940 -11.566 -27.133 1.00 70.25 71 GLU A C 1
ATOM 519 O O . GLU A 1 71 ? 5.144 -11.805 -27.048 1.00 70.25 71 GLU A O 1
ATOM 524 N N . VAL A 1 72 ? 3.316 -10.862 -26.181 1.00 70.31 72 VAL A N 1
ATOM 525 C CA . VAL A 1 72 ? 4.018 -10.355 -24.992 1.00 70.31 72 VAL A CA 1
ATOM 526 C C . VAL A 1 72 ? 4.440 -11.494 -24.078 1.00 70.31 72 VAL A C 1
ATOM 528 O O . VAL A 1 72 ? 5.557 -11.468 -23.570 1.00 70.31 72 VAL A O 1
ATOM 531 N N . LEU A 1 73 ? 3.592 -12.504 -23.874 1.00 73.31 73 LEU A N 1
ATOM 532 C CA . LEU A 1 73 ? 3.877 -13.611 -22.954 1.00 73.31 73 LEU A CA 1
ATOM 533 C C . LEU A 1 73 ? 5.110 -14.441 -23.346 1.00 73.31 73 LEU A C 1
ATOM 535 O O . LEU A 1 73 ? 5.682 -15.097 -22.479 1.00 73.31 73 LEU A O 1
ATOM 539 N N . THR A 1 74 ? 5.552 -14.380 -24.605 1.00 75.81 74 THR A N 1
ATOM 540 C CA . THR A 1 74 ? 6.800 -15.009 -25.071 1.00 75.81 74 THR A CA 1
ATOM 541 C C . THR A 1 74 ? 8.060 -14.172 -24.826 1.00 75.81 74 THR A C 1
ATOM 543 O O . THR A 1 74 ? 9.165 -14.648 -25.067 1.00 75.81 74 THR A O 1
ATOM 546 N N . THR A 1 75 ? 7.924 -12.938 -24.334 1.00 76.44 75 THR A N 1
ATOM 547 C CA . THR A 1 75 ? 9.049 -12.042 -24.023 1.00 76.44 75 THR A CA 1
ATOM 548 C C . THR A 1 75 ? 9.405 -12.087 -22.535 1.00 76.44 75 THR A C 1
ATOM 550 O O . THR A 1 75 ? 8.519 -12.223 -21.688 1.00 76.44 75 THR A O 1
ATOM 553 N N . GLU A 1 76 ? 10.681 -11.893 -22.183 1.00 74.25 76 GLU A N 1
ATOM 554 C CA . GLU A 1 76 ? 11.115 -11.776 -20.778 1.00 74.25 76 GLU A CA 1
ATOM 555 C C . GLU A 1 76 ? 10.286 -10.773 -19.944 1.00 74.25 76 GLU A C 1
ATOM 557 O O . GLU A 1 76 ? 9.786 -11.147 -18.875 1.00 74.25 76 GLU A O 1
ATOM 562 N N . PRO A 1 77 ? 10.040 -9.526 -20.399 1.00 71.88 77 PRO A N 1
ATOM 563 C CA . PRO A 1 77 ? 9.225 -8.588 -19.629 1.00 71.88 77 PRO A CA 1
ATOM 564 C C . PRO A 1 77 ? 7.747 -9.006 -19.536 1.00 71.88 77 PRO A C 1
ATOM 566 O O . PRO A 1 77 ? 7.067 -8.657 -18.561 1.00 71.88 77 PRO A O 1
ATOM 569 N N . GLY A 1 78 ? 7.245 -9.784 -20.499 1.00 73.88 78 GLY A N 1
ATOM 570 C CA . GLY A 1 78 ? 5.908 -10.365 -20.452 1.00 73.88 78 GLY A CA 1
ATOM 571 C C . GLY A 1 78 ? 5.760 -11.478 -19.420 1.00 73.88 78 GLY A C 1
ATOM 572 O O . GLY A 1 78 ? 4.744 -11.517 -18.726 1.00 73.88 78 GLY A O 1
ATOM 573 N N . VAL A 1 79 ? 6.785 -12.313 -19.224 1.00 79.81 79 VAL A N 1
ATOM 574 C CA . VAL A 1 79 ? 6.810 -13.314 -18.141 1.00 79.81 79 VAL A CA 1
ATOM 575 C C . VAL A 1 79 ? 6.736 -12.630 -16.771 1.00 79.81 79 VAL A C 1
ATOM 577 O O . VAL A 1 79 ? 5.951 -13.040 -15.913 1.00 79.81 79 VAL A O 1
ATOM 580 N N . ALA A 1 80 ? 7.465 -11.526 -16.571 1.00 81.06 80 ALA A N 1
ATOM 581 C CA . ALA A 1 80 ? 7.397 -10.749 -15.330 1.00 81.06 80 ALA A CA 1
ATOM 582 C C . ALA A 1 80 ? 6.006 -10.120 -15.097 1.00 81.06 80 ALA A C 1
ATOM 584 O O . ALA A 1 80 ? 5.501 -10.086 -13.969 1.00 81.06 80 ALA A O 1
ATOM 585 N N . LEU A 1 81 ? 5.347 -9.635 -16.157 1.00 81.06 81 LEU A N 1
ATOM 586 C CA . LEU A 1 81 ? 3.957 -9.172 -16.086 1.00 81.06 81 LEU A CA 1
ATOM 587 C C . LEU A 1 81 ? 2.978 -10.305 -15.758 1.00 81.06 81 LEU A C 1
ATOM 589 O O . LEU A 1 81 ? 2.078 -10.104 -14.940 1.00 81.06 81 LEU A O 1
ATOM 593 N N . ALA A 1 82 ? 3.156 -11.479 -16.363 1.00 83.31 82 ALA A N 1
ATOM 594 C CA . ALA A 1 82 ? 2.325 -12.652 -16.120 1.00 83.31 82 ALA A CA 1
ATOM 595 C C . ALA A 1 82 ? 2.444 -13.128 -14.669 1.00 83.31 82 ALA A C 1
ATOM 597 O O . ALA A 1 82 ? 1.429 -13.339 -14.003 1.00 83.31 82 ALA A O 1
ATOM 598 N N . ALA A 1 83 ? 3.671 -13.195 -14.142 1.00 87.75 83 ALA A N 1
ATOM 599 C CA . ALA A 1 83 ? 3.934 -13.506 -12.740 1.00 87.75 83 ALA A CA 1
ATOM 600 C C . ALA A 1 83 ? 3.228 -12.513 -11.802 1.00 87.75 83 ALA A C 1
ATOM 602 O O . ALA A 1 83 ? 2.598 -12.910 -10.822 1.00 87.75 83 ALA A O 1
ATOM 603 N N . ARG A 1 84 ? 3.246 -11.215 -12.133 1.00 89.25 84 ARG A N 1
ATOM 604 C CA . ARG A 1 84 ? 2.498 -10.196 -11.383 1.00 89.25 84 ARG A CA 1
ATOM 605 C C . ARG A 1 84 ? 0.981 -10.379 -11.480 1.00 89.25 84 ARG A C 1
ATOM 607 O O . ARG A 1 84 ? 0.284 -10.172 -10.489 1.00 89.25 84 ARG A O 1
ATOM 614 N N . GLY A 1 85 ? 0.464 -10.779 -12.640 1.00 90.12 85 GLY A N 1
ATOM 615 C CA . GLY A 1 85 ? -0.941 -11.152 -12.813 1.00 90.12 85 GLY A CA 1
ATOM 616 C C . GLY A 1 85 ? -1.336 -12.323 -11.908 1.00 90.12 85 GL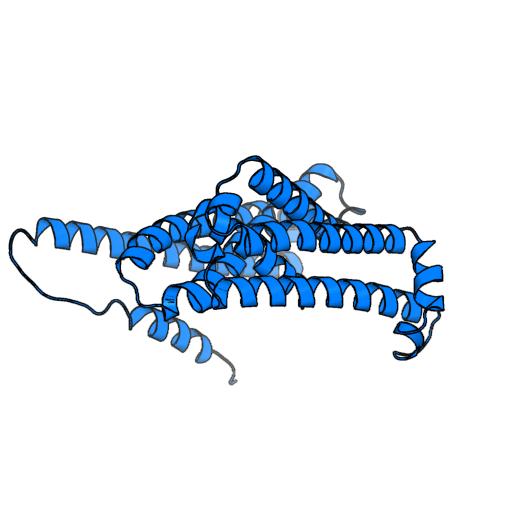Y A C 1
ATOM 617 O O . GLY A 1 85 ? -2.327 -12.232 -11.182 1.00 90.12 85 GLY A O 1
ATOM 618 N N . LEU A 1 86 ? -0.511 -13.374 -11.865 1.00 91.69 86 LEU A N 1
ATOM 619 C CA . LEU A 1 86 ? -0.696 -14.518 -10.97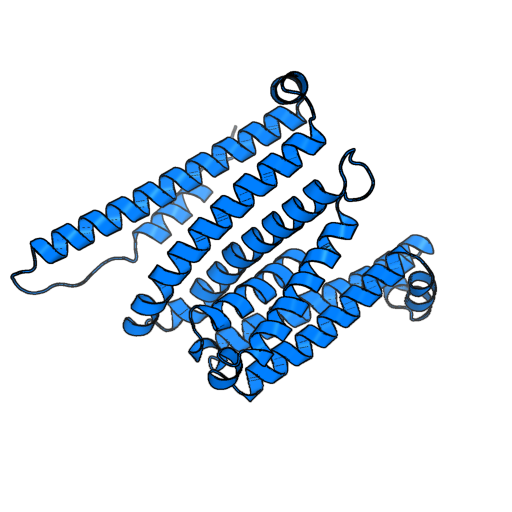0 1.00 91.69 86 LEU A CA 1
ATOM 620 C C . LEU A 1 86 ? -0.667 -14.100 -9.494 1.00 91.69 86 LEU A C 1
ATOM 622 O O . LEU A 1 86 ? -1.511 -14.535 -8.715 1.00 91.69 86 LEU A O 1
ATOM 626 N N . LEU A 1 87 ? 0.243 -13.206 -9.104 1.00 94.56 87 LEU A N 1
ATOM 627 C CA . LEU A 1 87 ? 0.285 -12.661 -7.745 1.00 94.56 87 LEU A CA 1
ATOM 628 C C . LEU A 1 87 ? -0.994 -11.894 -7.382 1.00 94.56 87 LEU A C 1
ATOM 630 O O . LEU A 1 87 ? -1.463 -12.014 -6.253 1.00 94.56 87 LEU A O 1
ATOM 634 N N . TRP A 1 88 ? -1.606 -11.157 -8.316 1.00 95.25 88 TRP A N 1
ATOM 635 C CA . TRP A 1 88 ? -2.917 -10.534 -8.087 1.00 95.25 88 TRP A CA 1
ATOM 636 C C . TRP A 1 88 ? -4.057 -11.555 -7.985 1.00 95.25 88 TRP A C 1
ATOM 638 O O . TRP A 1 88 ? -5.004 -11.334 -7.228 1.00 95.25 88 TRP A O 1
ATOM 648 N N . VAL A 1 89 ? -3.968 -12.688 -8.685 1.00 94.94 89 VAL A N 1
ATOM 649 C CA . VAL A 1 89 ? -4.911 -13.806 -8.515 1.00 94.94 89 VAL A CA 1
ATOM 650 C C . VAL A 1 89 ? -4.752 -14.433 -7.127 1.00 94.94 89 VAL A C 1
ATOM 652 O O . VAL A 1 89 ? -5.739 -14.599 -6.413 1.00 94.94 89 VAL A O 1
ATOM 655 N N . LEU A 1 90 ? -3.522 -14.690 -6.675 1.00 96.19 90 LEU A N 1
ATOM 656 C CA . LEU A 1 90 ? -3.254 -15.156 -5.308 1.00 96.19 90 LEU A CA 1
ATOM 657 C C . LEU A 1 90 ? -3.700 -14.127 -4.256 1.00 96.19 90 LEU A C 1
ATOM 659 O O . LEU A 1 90 ? -4.248 -14.491 -3.216 1.00 96.19 90 LEU A O 1
ATOM 663 N N . ALA A 1 91 ? -3.549 -12.834 -4.545 1.00 95.94 91 ALA A N 1
ATOM 664 C CA . ALA A 1 91 ? -4.077 -11.759 -3.714 1.00 95.94 91 ALA A CA 1
ATOM 665 C C . ALA A 1 91 ? -5.606 -11.806 -3.602 1.00 95.94 91 ALA A C 1
ATOM 667 O O . ALA A 1 91 ? -6.139 -11.500 -2.536 1.00 95.94 91 ALA A O 1
ATOM 668 N N . ALA A 1 92 ? -6.305 -12.239 -4.656 1.00 96.50 92 ALA A N 1
ATOM 669 C CA . ALA A 1 92 ? -7.746 -12.463 -4.618 1.00 96.50 92 ALA A CA 1
ATOM 670 C C . ALA A 1 92 ? -8.108 -13.579 -3.633 1.00 96.50 92 ALA A C 1
ATOM 672 O O . ALA A 1 92 ? -9.059 -13.417 -2.879 1.00 96.50 92 ALA A O 1
ATOM 673 N N . VAL A 1 93 ? -7.321 -14.662 -3.583 1.00 96.75 93 VAL A N 1
ATOM 674 C CA . VAL A 1 93 ? -7.510 -15.775 -2.631 1.00 96.75 93 VAL A CA 1
ATOM 675 C C . VAL A 1 93 ? -7.292 -15.311 -1.188 1.00 96.75 93 VAL A C 1
ATOM 677 O O . VAL A 1 93 ? -8.102 -15.591 -0.302 1.00 96.75 93 VAL A O 1
ATOM 680 N N . VAL A 1 94 ? -6.222 -14.548 -0.939 1.00 96.06 94 VAL A N 1
ATOM 681 C CA . VAL A 1 94 ? -5.949 -13.952 0.381 1.00 96.06 94 VAL A CA 1
ATOM 682 C C . VAL A 1 94 ? -7.092 -13.027 0.798 1.00 96.06 94 VAL A C 1
ATOM 684 O O . VAL A 1 94 ? -7.571 -13.104 1.935 1.00 96.06 94 VAL A O 1
ATOM 687 N N . LEU A 1 95 ? -7.551 -12.169 -0.117 1.00 96.00 95 LEU A N 1
ATOM 688 C CA . LEU A 1 95 ? -8.655 -11.253 0.130 1.00 96.00 95 LEU A CA 1
ATOM 689 C C . LEU A 1 95 ? -9.963 -12.017 0.362 1.00 96.00 95 LEU A C 1
ATOM 691 O O . LEU A 1 95 ? -10.655 -11.733 1.332 1.00 96.00 95 LEU A O 1
ATOM 695 N N . SER A 1 96 ? -10.299 -13.014 -0.456 1.00 95.62 96 SER A N 1
ATOM 696 C CA . SER A 1 96 ? -11.538 -13.782 -0.318 1.00 95.62 96 SER A CA 1
ATOM 697 C C . SER A 1 96 ? -11.587 -14.535 1.007 1.00 95.62 96 SER A C 1
ATOM 699 O O . SER A 1 96 ? -12.619 -14.509 1.674 1.00 95.62 96 SER A O 1
ATOM 701 N N . ALA A 1 97 ? -10.472 -15.137 1.434 1.00 94.88 97 ALA A N 1
ATOM 702 C CA . ALA A 1 97 ? -10.370 -15.791 2.737 1.00 94.88 97 ALA A CA 1
ATOM 703 C C . ALA A 1 97 ? -10.608 -14.803 3.895 1.00 94.88 97 ALA A C 1
ATOM 705 O O . ALA A 1 97 ? -11.302 -15.131 4.862 1.00 94.88 97 ALA A O 1
ATOM 706 N N . LEU A 1 98 ? -10.083 -13.577 3.782 1.00 94.44 98 LEU A N 1
ATOM 707 C CA . LEU A 1 98 ? -10.312 -12.506 4.755 1.00 94.44 98 LEU A CA 1
ATOM 708 C C . LEU A 1 98 ? -11.779 -12.046 4.768 1.00 94.44 98 LEU A C 1
ATOM 710 O O . LEU A 1 98 ? -12.357 -11.855 5.836 1.00 94.44 98 LEU A O 1
ATOM 714 N N . LEU A 1 99 ? -12.391 -11.873 3.593 1.00 93.06 99 LEU A N 1
ATOM 715 C CA . LEU A 1 99 ? -13.782 -11.431 3.462 1.00 93.06 99 LEU A CA 1
ATOM 716 C C . LEU A 1 99 ? -14.775 -12.473 3.998 1.00 93.06 99 LEU A C 1
ATOM 718 O O . LEU A 1 99 ? -15.785 -12.090 4.589 1.00 93.06 99 LEU A O 1
ATOM 722 N N . GLN A 1 100 ? -14.479 -13.764 3.821 1.00 93.62 100 GLN A N 1
ATOM 723 C CA . GLN A 1 100 ? -15.318 -14.869 4.292 1.00 93.62 100 GLN A CA 1
ATOM 724 C C . GLN A 1 100 ? -15.152 -15.131 5.793 1.00 93.62 100 GLN A C 1
ATOM 726 O O . GLN A 1 100 ? -16.146 -15.230 6.504 1.00 93.62 100 GLN A O 1
ATOM 731 N N . GLY A 1 101 ? -13.914 -15.216 6.294 1.00 89.00 101 GLY A N 1
ATOM 732 C CA . GLY A 1 101 ? -13.657 -15.584 7.694 1.00 89.00 101 GLY A CA 1
ATOM 733 C C . GLY A 1 101 ? -13.440 -14.414 8.663 1.00 89.00 101 GLY A C 1
ATOM 734 O O . GLY A 1 101 ? -13.238 -14.634 9.859 1.00 89.00 101 GLY A O 1
ATOM 735 N N . GLY A 1 102 ? -13.483 -13.168 8.179 1.00 93.25 102 GLY A N 1
ATOM 736 C CA . GLY A 1 102 ? -13.524 -11.966 9.012 1.00 93.25 102 GLY A CA 1
ATOM 737 C C . GLY A 1 102 ? -12.348 -11.846 9.986 1.00 93.25 102 GLY A C 1
ATOM 738 O O . GLY A 1 102 ? -11.188 -12.098 9.640 1.00 93.25 102 GLY A O 1
ATOM 739 N N . ALA A 1 103 ? -12.642 -11.441 11.225 1.00 90.25 103 ALA A N 1
ATOM 740 C CA . ALA A 1 103 ? -11.618 -11.160 12.228 1.00 90.25 103 ALA A CA 1
ATOM 741 C C . ALA A 1 103 ? -10.902 -12.412 12.779 1.00 90.25 103 ALA A C 1
ATOM 743 O O . ALA A 1 103 ? -9.885 -12.277 13.468 1.00 90.25 103 ALA A O 1
ATOM 744 N N . LEU A 1 104 ? -11.429 -13.618 12.535 1.00 89.75 104 LEU A N 1
ATOM 745 C CA . LEU A 1 104 ? -10.768 -14.876 12.899 1.00 89.75 104 LEU A CA 1
ATOM 746 C C . LEU A 1 104 ? -9.645 -15.186 11.904 1.00 89.75 104 LEU A C 1
ATOM 748 O O . LEU A 1 104 ? -8.504 -15.410 12.311 1.00 89.75 104 LEU A O 1
ATOM 752 N N . THR A 1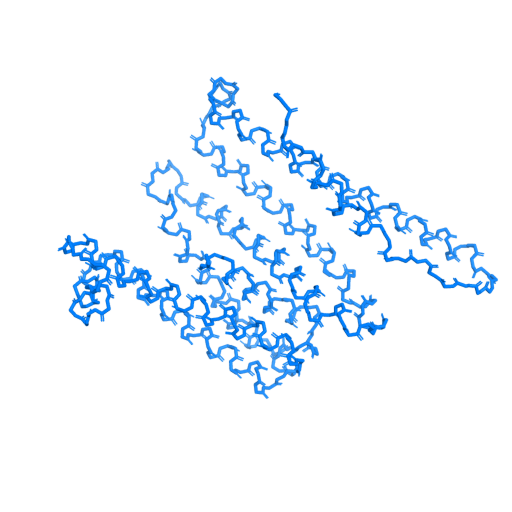 105 ? -9.931 -15.089 10.603 1.00 91.31 105 THR A N 1
ATOM 753 C CA . THR A 1 105 ? -8.927 -15.293 9.549 1.00 91.31 105 THR A CA 1
ATOM 754 C C . THR A 1 105 ? -7.792 -14.280 9.635 1.00 91.31 105 THR A C 1
ATOM 756 O O . THR A 1 105 ? -6.631 -14.662 9.521 1.00 91.31 105 THR A O 1
ATOM 759 N N . SER A 1 106 ? -8.083 -13.007 9.925 1.00 89.75 106 SER A N 1
ATOM 760 C CA . SER A 1 106 ? -7.042 -11.970 10.017 1.00 89.75 106 SER A CA 1
ATOM 761 C C . SER A 1 106 ? -6.024 -12.203 11.150 1.00 89.75 106 SER A C 1
ATOM 763 O O . SER A 1 106 ? -4.911 -11.662 11.123 1.00 89.75 106 SER A O 1
ATOM 765 N N . ARG A 1 107 ? -6.400 -13.005 12.157 1.00 90.44 107 ARG A N 1
ATOM 766 C CA . ARG A 1 107 ? -5.539 -13.422 13.273 1.00 90.44 107 ARG A CA 1
ATOM 767 C C . ARG A 1 107 ? -4.832 -14.752 13.024 1.00 90.44 107 ARG A C 1
ATOM 769 O O . ARG A 1 107 ? -3.863 -15.038 13.722 1.00 90.44 107 ARG A O 1
ATOM 776 N N . SER A 1 108 ? -5.285 -15.539 12.048 1.00 94.81 108 SER A N 1
ATOM 777 C CA . SER A 1 108 ? -4.687 -16.832 11.726 1.00 94.81 108 SER A CA 1
ATOM 778 C C . SER A 1 108 ? -3.241 -16.657 11.239 1.00 94.81 108 SER A C 1
ATOM 780 O O . SER A 1 108 ? -2.995 -15.858 10.326 1.00 94.81 108 SER A O 1
ATOM 782 N N . PRO A 1 109 ? -2.269 -17.402 11.801 1.00 93.12 109 PRO A N 1
ATOM 783 C CA . PRO A 1 109 ? -0.879 -17.321 11.367 1.00 93.12 109 PRO A CA 1
ATOM 784 C C . PRO A 1 109 ? -0.716 -17.775 9.912 1.00 93.12 109 PRO A C 1
ATOM 786 O O . PRO A 1 109 ? -0.001 -17.120 9.159 1.00 93.12 109 PRO A O 1
ATOM 789 N N . GLY A 1 110 ? -1.436 -18.819 9.482 1.00 93.94 110 GLY A N 1
ATOM 790 C CA . GLY A 1 110 ? -1.364 -19.321 8.105 1.00 93.94 110 GLY A CA 1
ATOM 791 C C . GLY A 1 110 ? -1.818 -18.284 7.078 1.00 93.94 110 GLY A C 1
ATOM 792 O O . GLY A 1 110 ? -1.138 -18.053 6.079 1.00 93.94 110 GLY A O 1
ATOM 793 N N . TRP A 1 111 ? -2.917 -17.576 7.363 1.00 96.19 111 TRP A N 1
ATOM 794 C CA . TRP A 1 111 ? -3.378 -16.491 6.496 1.00 96.19 111 TRP A CA 1
ATOM 795 C C . TRP A 1 111 ? -2.396 -15.315 6.480 1.00 96.19 111 TRP A C 1
ATOM 797 O O . TRP A 1 111 ? -2.104 -14.787 5.412 1.00 96.19 111 TRP A O 1
ATOM 807 N N . ARG A 1 112 ? -1.837 -14.926 7.636 1.00 95.56 112 ARG A N 1
ATOM 808 C CA . ARG A 1 112 ? -0.854 -13.832 7.723 1.00 95.56 112 ARG A CA 1
ATOM 809 C C . ARG A 1 112 ? 0.423 -14.130 6.941 1.00 95.56 112 ARG A C 1
ATOM 811 O O . ARG A 1 112 ? 0.931 -13.235 6.273 1.00 95.56 112 ARG A O 1
ATOM 818 N N . VAL A 1 113 ? 0.917 -15.367 6.996 1.00 96.25 113 VAL A N 1
ATOM 819 C CA . VAL A 1 113 ? 2.080 -15.805 6.208 1.00 96.25 113 VAL A CA 1
ATOM 820 C C . VAL A 1 113 ? 1.761 -15.753 4.714 1.00 96.25 113 VAL A C 1
ATOM 822 O O . VAL A 1 113 ? 2.534 -15.175 3.955 1.00 96.25 113 VAL A O 1
ATOM 825 N N . GLY A 1 114 ? 0.598 -16.265 4.294 1.00 95.44 114 GLY A N 1
ATOM 826 C CA . GLY A 1 114 ? 0.159 -16.180 2.898 1.00 95.44 114 GLY A CA 1
ATOM 827 C C . GLY A 1 114 ? 0.003 -14.735 2.408 1.00 95.44 114 GLY A C 1
ATOM 828 O O . GLY A 1 114 ? 0.498 -14.383 1.340 1.00 95.44 114 GLY A O 1
ATOM 829 N N . ALA A 1 115 ? -0.618 -13.869 3.213 1.00 95.75 115 ALA A N 1
ATOM 830 C CA . ALA A 1 115 ? -0.776 -12.450 2.909 1.00 95.75 115 ALA A CA 1
ATOM 831 C C . ALA A 1 115 ? 0.573 -11.725 2.803 1.00 95.75 115 ALA A C 1
ATOM 833 O O . ALA A 1 115 ? 0.764 -10.924 1.890 1.00 95.75 115 ALA A O 1
ATOM 834 N N . LEU A 1 116 ? 1.517 -12.029 3.701 1.00 95.94 116 LEU A N 1
ATOM 835 C CA . LEU A 1 116 ? 2.870 -11.480 3.665 1.00 95.94 116 LEU A CA 1
ATOM 836 C C . LEU A 1 116 ? 3.621 -11.934 2.409 1.00 95.94 116 LEU A C 1
ATOM 838 O O . LEU A 1 116 ? 4.203 -11.097 1.726 1.00 95.94 116 LEU A O 1
ATOM 842 N N . ALA A 1 117 ? 3.569 -13.224 2.072 1.00 96.25 117 ALA A N 1
ATOM 843 C CA . ALA A 1 117 ? 4.219 -13.764 0.880 1.00 96.25 117 ALA A CA 1
ATOM 844 C C . ALA A 1 117 ? 3.691 -13.104 -0.404 1.00 96.25 117 ALA A C 1
ATOM 846 O O . ALA A 1 117 ? 4.476 -12.658 -1.240 1.00 96.25 117 ALA A O 1
ATOM 847 N N . VAL A 1 118 ? 2.367 -12.963 -0.533 1.00 96.06 118 VAL A N 1
ATOM 848 C CA . VAL A 1 118 ? 1.747 -12.287 -1.682 1.00 96.06 118 VAL A CA 1
ATOM 849 C C . VAL A 1 118 ? 2.104 -10.800 -1.721 1.00 96.06 118 VAL A C 1
ATOM 851 O O . VAL A 1 118 ? 2.438 -10.284 -2.786 1.00 96.06 118 VAL A O 1
ATOM 854 N N . ALA A 1 119 ? 2.076 -10.102 -0.581 1.00 95.31 119 ALA A N 1
ATOM 855 C CA . ALA A 1 119 ? 2.447 -8.691 -0.509 1.00 95.31 119 ALA A CA 1
ATOM 856 C C . ALA A 1 119 ? 3.909 -8.461 -0.920 1.00 95.31 119 ALA A C 1
ATOM 858 O O . ALA A 1 119 ? 4.179 -7.591 -1.746 1.00 95.31 119 ALA A O 1
ATOM 859 N N . LEU A 1 120 ? 4.839 -9.263 -0.393 1.00 94.00 120 LEU A N 1
ATOM 860 C CA . LEU A 1 120 ? 6.256 -9.192 -0.753 1.00 94.00 120 LEU A CA 1
ATOM 861 C C . LEU A 1 120 ? 6.479 -9.538 -2.226 1.00 94.00 120 LEU A C 1
ATOM 863 O O . LEU A 1 120 ? 7.224 -8.831 -2.897 1.00 94.00 120 LEU A O 1
ATOM 867 N N . GLY A 1 121 ? 5.794 -10.557 -2.755 1.00 92.75 121 GLY A N 1
ATOM 868 C CA . GLY A 1 121 ? 5.852 -10.900 -4.177 1.00 92.75 121 GLY A CA 1
ATOM 869 C C . GLY A 1 121 ? 5.374 -9.751 -5.068 1.00 92.75 121 GLY A C 1
ATOM 870 O O . GLY A 1 121 ? 6.054 -9.383 -6.026 1.00 92.75 121 GLY A O 1
ATOM 871 N N . LEU A 1 122 ? 4.241 -9.126 -4.728 1.00 92.75 122 LEU A N 1
ATOM 872 C CA . LEU A 1 122 ? 3.718 -7.978 -5.470 1.00 92.75 122 LEU A CA 1
ATOM 873 C C . LEU A 1 122 ? 4.676 -6.778 -5.423 1.00 92.75 122 LEU A C 1
ATOM 875 O O . LEU A 1 122 ? 4.941 -6.189 -6.470 1.00 92.75 122 LEU A O 1
ATOM 879 N N . LEU A 1 123 ? 5.228 -6.445 -4.251 1.00 91.81 123 LEU A N 1
ATOM 880 C CA . LEU A 1 123 ? 6.200 -5.355 -4.089 1.00 91.81 123 LEU A CA 1
ATOM 881 C C . LEU A 1 123 ? 7.514 -5.638 -4.831 1.00 91.81 123 LEU A C 1
ATOM 883 O O . LEU A 1 123 ? 8.042 -4.768 -5.523 1.00 91.81 123 LEU A O 1
ATOM 887 N N . ARG A 1 124 ? 8.020 -6.872 -4.766 1.00 88.56 124 ARG A N 1
ATOM 888 C CA . ARG A 1 124 ? 9.232 -7.259 -5.496 1.00 88.56 124 ARG A CA 1
ATOM 889 C C . ARG A 1 124 ? 9.017 -7.170 -7.005 1.00 88.56 124 ARG A C 1
ATOM 891 O O . ARG A 1 124 ? 9.873 -6.636 -7.704 1.00 88.56 124 ARG A O 1
ATOM 898 N N . SER A 1 125 ? 7.853 -7.604 -7.494 1.00 85.75 125 SER A N 1
ATOM 899 C CA . SER A 1 125 ? 7.503 -7.525 -8.919 1.00 85.75 125 SER A CA 1
ATOM 900 C C . SER A 1 125 ? 7.402 -6.086 -9.450 1.00 85.75 125 SER A C 1
ATOM 902 O O . SER A 1 125 ? 7.516 -5.869 -10.656 1.00 85.75 125 SER A O 1
ATOM 904 N N . THR A 1 126 ? 7.178 -5.090 -8.579 1.00 77.75 126 THR A N 1
ATOM 905 C CA . THR A 1 126 ? 7.275 -3.668 -8.949 1.00 77.75 126 THR A CA 1
ATOM 906 C C . THR A 1 126 ? 8.714 -3.176 -9.052 1.00 77.75 126 THR A C 1
ATOM 908 O O . THR A 1 126 ? 9.001 -2.438 -9.991 1.00 77.75 126 THR A O 1
ATOM 911 N N . GLY A 1 127 ? 9.593 -3.597 -8.138 1.00 66.69 127 GLY A N 1
ATOM 912 C CA . GLY A 1 127 ? 10.996 -3.167 -8.099 1.00 66.69 127 GLY A CA 1
ATOM 913 C C . GLY A 1 127 ? 11.830 -3.665 -9.278 1.00 66.69 127 GLY A C 1
ATOM 914 O O . GLY A 1 127 ? 12.627 -2.918 -9.834 1.00 66.69 127 GLY A O 1
ATOM 915 N N . MET A 1 128 ? 11.549 -4.879 -9.769 1.00 64.19 128 MET A N 1
ATOM 916 C CA . MET A 1 128 ? 12.257 -5.466 -10.922 1.00 64.19 128 MET A CA 1
ATOM 917 C C . MET A 1 128 ? 12.119 -4.655 -12.225 1.00 64.19 128 MET A C 1
ATOM 919 O O . MET A 1 128 ? 12.897 -4.860 -13.147 1.00 64.19 128 MET A O 1
ATOM 923 N N . ARG A 1 129 ? 11.133 -3.750 -12.329 1.00 59.06 129 ARG A N 1
ATOM 924 C CA . ARG A 1 129 ? 10.981 -2.841 -13.482 1.00 59.06 129 ARG A CA 1
ATOM 925 C C . ARG A 1 129 ? 11.739 -1.524 -13.346 1.00 59.06 129 ARG A C 1
ATOM 927 O O . ARG A 1 129 ? 11.811 -0.798 -14.328 1.00 59.06 129 ARG A O 1
ATOM 934 N N . GLY A 1 130 ? 12.175 -1.180 -12.134 1.00 47.34 130 GLY A N 1
ATOM 935 C CA . GLY A 1 130 ? 12.632 0.159 -11.780 1.00 47.34 130 GLY A CA 1
ATOM 936 C C . GLY A 1 130 ? 14.071 0.426 -12.193 1.00 47.34 130 GLY A C 1
ATOM 937 O O . GLY A 1 130 ? 14.283 1.303 -13.015 1.00 47.34 130 GLY A O 1
ATOM 938 N N . HIS A 1 131 ? 15.042 -0.298 -11.626 1.00 51.19 131 HIS A N 1
ATOM 939 C CA . HIS A 1 131 ? 16.469 0.054 -11.745 1.00 51.19 131 HIS A CA 1
ATOM 940 C C . HIS A 1 131 ? 17.449 -1.115 -11.470 1.00 51.19 131 HIS A C 1
ATOM 942 O O . HIS A 1 131 ? 18.644 -0.889 -11.301 1.00 51.19 131 HIS A O 1
ATOM 948 N N . ASP A 1 132 ? 16.986 -2.369 -11.422 1.00 44.88 132 ASP A N 1
ATOM 949 C CA . ASP A 1 132 ? 17.786 -3.506 -10.918 1.00 44.88 132 ASP A CA 1
ATOM 950 C C . ASP A 1 132 ? 18.863 -4.049 -11.893 1.00 44.88 132 ASP A C 1
ATOM 952 O O . ASP A 1 132 ? 19.529 -5.030 -11.567 1.00 44.88 132 ASP A O 1
ATOM 956 N N . SER A 1 133 ? 19.075 -3.449 -13.071 1.00 47.34 133 SER A N 1
ATOM 957 C CA . SER A 1 133 ? 20.025 -3.958 -14.082 1.00 47.34 133 SER A CA 1
ATOM 958 C C . SER A 1 133 ? 21.290 -3.116 -14.310 1.00 47.34 133 SER A C 1
ATOM 960 O O . SER A 1 133 ? 22.116 -3.520 -15.123 1.00 47.34 133 SER A O 1
ATOM 962 N N . GLU A 1 134 ? 21.486 -1.984 -13.617 1.00 45.06 134 GLU A N 1
ATOM 963 C CA . GLU A 1 134 ? 22.567 -1.025 -13.958 1.00 45.06 134 GLU A CA 1
ATOM 964 C C . GLU A 1 134 ? 23.535 -0.655 -12.806 1.00 45.06 134 GLU A C 1
ATOM 966 O O . GLU A 1 134 ? 24.513 0.052 -13.038 1.00 45.06 134 GLU A O 1
ATOM 971 N N . GLY A 1 135 ? 23.319 -1.130 -11.570 1.00 49.66 135 GLY A N 1
ATOM 972 C CA . GLY A 1 135 ? 24.156 -0.792 -10.401 1.00 49.66 135 GLY A CA 1
ATOM 973 C C . GLY A 1 135 ? 25.317 -1.763 -10.114 1.00 49.66 135 GLY A C 1
ATOM 974 O O . GLY A 1 135 ? 25.223 -2.956 -10.389 1.00 49.66 135 GLY A O 1
ATOM 975 N N . SER A 1 136 ? 26.392 -1.264 -9.488 1.00 50.09 136 SER A N 1
ATOM 976 C CA . SER A 1 136 ? 27.613 -2.022 -9.139 1.00 50.09 136 SER A CA 1
ATOM 977 C C . SER A 1 136 ? 27.447 -3.067 -8.019 1.00 50.09 136 SER A C 1
ATOM 979 O O . SER A 1 136 ? 28.263 -3.977 -7.931 1.00 50.09 136 SER A O 1
ATOM 981 N N 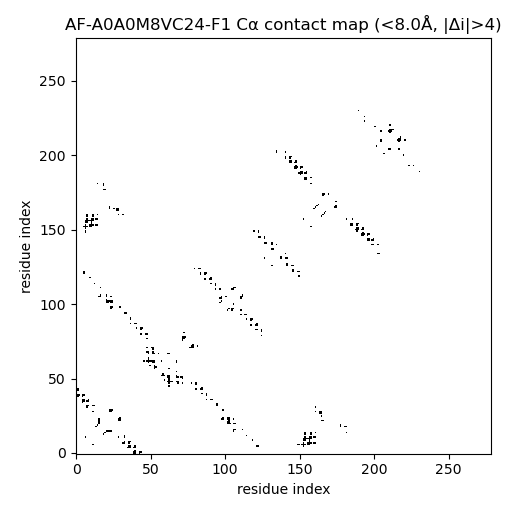. GLU A 1 137 ? 26.387 -2.982 -7.205 1.00 58.12 137 GLU A N 1
ATOM 982 C CA . GLU A 1 137 ? 26.034 -3.944 -6.140 1.00 58.12 137 GLU A CA 1
ATOM 983 C C . GLU A 1 137 ? 24.511 -4.231 -6.158 1.00 58.12 137 GLU A C 1
ATOM 985 O O . GLU A 1 137 ? 23.743 -3.625 -5.398 1.00 58.12 137 GLU A O 1
ATOM 990 N N . PRO A 1 138 ? 24.033 -5.139 -7.034 1.00 66.44 138 PRO A N 1
ATOM 991 C CA . PRO A 1 138 ? 22.604 -5.305 -7.349 1.00 66.44 138 PRO A CA 1
ATOM 992 C C . PRO A 1 138 ? 21.712 -5.705 -6.161 1.00 66.44 138 PRO A C 1
ATOM 994 O O . PRO A 1 138 ? 20.507 -5.454 -6.149 1.00 66.44 138 PRO A O 1
ATOM 997 N N . THR A 1 139 ? 22.283 -6.343 -5.138 1.00 75.75 139 THR A N 1
ATOM 998 C CA . THR A 1 139 ? 21.529 -6.910 -4.009 1.00 75.75 139 THR A CA 1
ATOM 999 C C . THR A 1 139 ? 21.057 -5.844 -3.022 1.00 75.75 139 THR A C 1
ATOM 1001 O O . THR A 1 139 ? 19.900 -5.866 -2.598 1.00 75.75 139 THR A O 1
ATOM 1004 N N . TRP A 1 140 ? 21.912 -4.877 -2.681 1.00 75.81 140 TRP A N 1
ATOM 1005 C CA . TRP A 1 140 ? 21.575 -3.815 -1.730 1.00 75.81 140 TRP A CA 1
ATOM 1006 C C . TRP A 1 140 ? 20.534 -2.844 -2.287 1.00 75.81 140 TRP A C 1
ATOM 1008 O O . TRP A 1 140 ? 19.668 -2.391 -1.538 1.00 75.81 140 TRP A O 1
ATOM 1018 N N . GLY A 1 141 ? 20.584 -2.568 -3.595 1.00 77.19 141 GLY A N 1
ATOM 1019 C CA . GLY A 1 141 ? 19.598 -1.725 -4.277 1.00 77.19 141 GLY A CA 1
ATOM 1020 C C . GLY A 1 141 ? 18.208 -2.350 -4.242 1.00 77.19 141 GLY A C 1
ATOM 1021 O O . GLY A 1 141 ? 17.259 -1.720 -3.780 1.00 77.19 141 GLY A O 1
ATOM 1022 N N . ALA A 1 142 ? 18.108 -3.635 -4.588 1.00 80.69 142 ALA A N 1
ATOM 1023 C CA . ALA A 1 142 ? 16.846 -4.369 -4.557 1.00 80.69 142 ALA A CA 1
ATOM 1024 C C . ALA A 1 142 ? 16.237 -4.462 -3.143 1.00 80.69 142 ALA A C 1
ATOM 1026 O O . ALA A 1 142 ? 15.019 -4.361 -2.975 1.00 80.69 142 ALA A O 1
ATOM 1027 N N . VAL A 1 143 ? 17.067 -4.648 -2.108 1.00 86.69 143 VAL A N 1
ATOM 1028 C CA . VAL A 1 143 ? 16.601 -4.659 -0.710 1.00 86.69 143 VAL A CA 1
ATOM 1029 C C . VAL A 1 143 ? 16.120 -3.273 -0.287 1.00 86.69 143 VAL A C 1
ATOM 1031 O O . VAL A 1 143 ? 15.050 -3.163 0.313 1.00 86.69 143 VAL A O 1
ATOM 1034 N N . ALA A 1 144 ? 16.873 -2.218 -0.605 1.00 85.94 144 ALA A N 1
ATOM 1035 C CA . ALA A 1 144 ? 16.472 -0.852 -0.299 1.00 85.94 144 ALA A CA 1
ATOM 1036 C C . ALA A 1 144 ? 15.164 -0.487 -1.019 1.00 85.94 144 ALA A C 1
ATOM 1038 O O . ALA A 1 144 ? 14.238 -0.008 -0.371 1.00 85.94 144 ALA A O 1
ATOM 1039 N N . ASP A 1 145 ? 15.020 -0.801 -2.306 1.00 85.81 145 ASP A N 1
ATOM 1040 C CA . ASP A 1 145 ? 13.773 -0.585 -3.051 1.00 85.81 145 ASP A CA 1
ATOM 1041 C C . ASP A 1 145 ? 12.586 -1.315 -2.408 1.00 85.81 145 ASP A C 1
ATOM 1043 O O . ASP A 1 145 ? 11.550 -0.706 -2.129 1.00 85.81 145 ASP A O 1
ATOM 1047 N N . LEU A 1 146 ? 12.757 -2.590 -2.045 1.00 90.31 146 LEU A N 1
ATOM 1048 C CA . LEU A 1 146 ? 11.713 -3.353 -1.364 1.00 90.31 146 LEU A CA 1
ATOM 1049 C C . LEU A 1 146 ? 11.314 -2.718 -0.023 1.00 90.31 146 LEU A C 1
ATOM 1051 O O . LEU A 1 146 ? 10.122 -2.602 0.272 1.00 90.31 146 LEU A O 1
ATOM 1055 N N . VAL A 1 147 ? 12.289 -2.298 0.788 1.00 91.19 147 VAL A N 1
ATOM 1056 C CA . VAL A 1 147 ? 12.046 -1.626 2.075 1.00 91.19 147 VAL A CA 1
ATOM 1057 C C . VAL A 1 147 ? 11.347 -0.283 1.864 1.00 91.19 147 VAL A C 1
ATOM 1059 O O . VAL A 1 147 ? 10.400 0.033 2.589 1.00 91.19 147 VAL A O 1
ATOM 1062 N N . HIS A 1 148 ? 11.762 0.483 0.856 1.00 89.56 148 HIS A N 1
ATOM 1063 C CA . HIS A 1 148 ? 11.165 1.766 0.507 1.00 89.56 148 HIS A CA 1
ATOM 1064 C C . HIS A 1 148 ? 9.698 1.597 0.101 1.00 89.56 148 HIS A C 1
ATOM 1066 O O . HIS A 1 148 ? 8.816 2.247 0.667 1.00 89.56 148 HIS A O 1
ATOM 1072 N N . LEU A 1 149 ? 9.417 0.676 -0.824 1.00 91.50 149 LEU A N 1
ATOM 1073 C CA . LEU A 1 149 ? 8.068 0.383 -1.304 1.00 91.50 149 LEU A CA 1
ATOM 1074 C C . LEU A 1 149 ? 7.174 -0.192 -0.201 1.00 91.50 149 LEU A C 1
ATOM 1076 O O . LEU A 1 149 ? 6.017 0.216 -0.080 1.00 91.50 149 LEU A O 1
ATOM 1080 N N . LEU A 1 150 ? 7.693 -1.099 0.634 1.00 94.56 150 LEU A N 1
ATOM 1081 C CA . LEU A 1 150 ? 6.956 -1.639 1.776 1.00 94.56 150 LEU A CA 1
ATOM 1082 C C . LEU A 1 150 ? 6.617 -0.533 2.780 1.00 94.56 150 LEU A C 1
ATOM 1084 O O . LEU A 1 150 ? 5.470 -0.426 3.212 1.00 94.56 150 LEU A O 1
ATOM 1088 N N . GLY A 1 151 ? 7.588 0.316 3.125 1.00 92.12 151 GLY A N 1
ATOM 1089 C CA . GLY A 1 151 ? 7.372 1.466 3.996 1.00 92.12 151 GLY A CA 1
ATOM 1090 C C . GLY A 1 151 ? 6.307 2.407 3.431 1.00 92.12 151 GLY A C 1
ATOM 1091 O O . GLY A 1 151 ? 5.350 2.744 4.131 1.00 92.12 151 GLY A O 1
ATOM 1092 N N . ALA A 1 152 ? 6.416 2.766 2.149 1.00 90.62 152 ALA A N 1
ATOM 1093 C CA . ALA A 1 152 ? 5.454 3.626 1.467 1.00 90.62 152 ALA A CA 1
ATOM 1094 C C . ALA A 1 152 ? 4.047 3.014 1.456 1.00 90.62 152 ALA A C 1
ATOM 1096 O O . ALA A 1 152 ? 3.073 3.717 1.733 1.00 90.62 152 ALA A O 1
ATOM 1097 N N . ALA A 1 153 ? 3.931 1.708 1.209 1.00 95.19 153 ALA A N 1
ATOM 1098 C CA . ALA A 1 153 ? 2.663 0.988 1.229 1.00 95.19 153 ALA A CA 1
ATOM 1099 C C . ALA A 1 153 ? 2.026 0.963 2.624 1.00 95.19 153 ALA A C 1
ATOM 1101 O O . ALA A 1 153 ? 0.854 1.308 2.772 1.00 95.19 153 ALA A O 1
ATOM 1102 N N . LEU A 1 154 ? 2.792 0.605 3.659 1.00 95.69 154 LEU A N 1
ATOM 1103 C CA . LEU A 1 154 ? 2.308 0.555 5.042 1.00 95.69 154 LEU A CA 1
ATOM 1104 C C . LEU A 1 154 ? 1.851 1.931 5.540 1.00 95.69 154 LEU A C 1
ATOM 1106 O O . LEU A 1 154 ? 0.808 2.036 6.189 1.00 95.69 154 LEU A O 1
ATOM 1110 N N . TRP A 1 155 ? 2.600 2.983 5.203 1.00 93.25 155 TRP A N 1
ATOM 1111 C CA . TRP A 1 155 ? 2.265 4.353 5.576 1.00 93.25 155 TRP A CA 1
ATOM 1112 C C . TRP A 1 155 ? 1.046 4.878 4.808 1.00 93.25 155 TRP A C 1
ATOM 1114 O O . TRP A 1 155 ? 0.038 5.238 5.409 1.00 93.25 155 TRP A O 1
ATOM 1124 N N . THR A 1 156 ? 1.083 4.890 3.477 1.00 91.69 156 THR A N 1
ATOM 1125 C CA . THR A 1 156 ? -0.019 5.465 2.687 1.00 91.69 156 THR A CA 1
ATOM 1126 C C . THR A 1 156 ? -1.293 4.624 2.784 1.00 91.69 156 THR A C 1
ATOM 1128 O O . THR A 1 156 ? -2.367 5.164 3.047 1.00 91.69 156 THR A O 1
ATOM 1131 N N . GLY A 1 157 ? -1.199 3.298 2.658 1.00 93.38 157 GLY A N 1
ATOM 1132 C CA . GLY A 1 157 ? -2.356 2.408 2.734 1.00 93.38 157 GLY A CA 1
ATOM 1133 C C . GLY A 1 157 ? -2.999 2.379 4.120 1.00 93.38 157 GLY A C 1
ATOM 1134 O O . GLY A 1 157 ? -4.227 2.389 4.231 1.00 93.38 157 GLY A O 1
ATOM 1135 N N . GLY A 1 158 ? -2.193 2.430 5.184 1.00 93.62 158 GLY A N 1
ATOM 1136 C CA . GLY A 1 158 ? -2.707 2.561 6.544 1.00 93.62 158 GLY A CA 1
ATOM 1137 C C . GLY A 1 158 ? -3.409 3.902 6.786 1.00 93.62 158 GLY A C 1
ATOM 1138 O O . GLY A 1 158 ? -4.452 3.929 7.441 1.00 93.62 158 GLY A O 1
ATOM 1139 N N . LEU A 1 1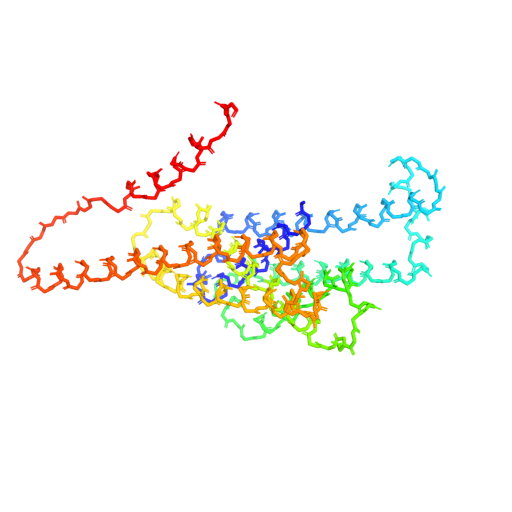59 ? -2.914 4.999 6.198 1.00 91.31 159 LEU A N 1
ATOM 1140 C CA . LEU A 1 159 ? -3.547 6.318 6.300 1.00 91.31 159 LEU A CA 1
ATOM 1141 C C . LEU A 1 159 ? -4.907 6.341 5.598 1.00 91.31 159 LEU A C 1
ATOM 1143 O O . LEU A 1 159 ? -5.884 6.849 6.152 1.00 91.31 159 LEU A O 1
ATOM 1147 N N . VAL A 1 160 ? -4.994 5.744 4.407 1.00 94.06 160 VAL A N 1
ATOM 1148 C CA . VAL A 1 160 ? -6.263 5.601 3.680 1.00 94.06 160 VAL A CA 1
ATOM 1149 C C . VAL A 1 160 ? -7.241 4.738 4.484 1.00 94.06 160 VAL A C 1
ATOM 1151 O O . VAL A 1 160 ? -8.402 5.110 4.635 1.00 94.06 160 VAL A O 1
ATOM 1154 N N . MET A 1 161 ? -6.789 3.635 5.087 1.00 95.00 161 MET A N 1
ATOM 1155 C CA . MET A 1 161 ? -7.651 2.799 5.932 1.00 95.00 161 MET A CA 1
ATOM 1156 C C . MET A 1 161 ? -8.152 3.558 7.172 1.00 95.00 161 MET A C 1
ATOM 1158 O O . MET A 1 161 ? -9.341 3.512 7.502 1.00 95.00 161 MET A O 1
ATOM 1162 N N . LEU A 1 162 ? -7.273 4.314 7.835 1.00 91.50 162 LEU A N 1
ATOM 1163 C CA . LEU A 1 162 ? -7.634 5.127 8.992 1.00 91.50 162 LEU A CA 1
ATOM 1164 C C . LEU A 1 162 ? -8.679 6.193 8.629 1.00 91.50 162 LEU A C 1
ATOM 1166 O O . LEU A 1 162 ? -9.672 6.345 9.336 1.00 91.50 162 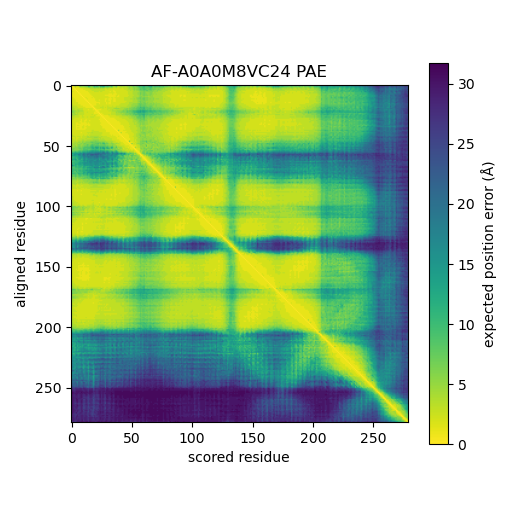LEU A O 1
ATOM 1170 N N . THR A 1 163 ? -8.481 6.910 7.525 1.00 91.75 163 THR A N 1
ATOM 1171 C CA . THR A 1 163 ? -9.331 8.043 7.119 1.00 91.75 163 THR A CA 1
ATOM 1172 C C . THR A 1 163 ? -10.656 7.610 6.491 1.00 91.75 163 THR A C 1
ATOM 1174 O O . THR A 1 163 ? -11.692 8.203 6.787 1.00 91.75 163 THR A O 1
ATOM 1177 N N . VAL A 1 164 ? -10.659 6.554 5.671 1.00 93.88 164 VAL A N 1
ATOM 1178 C CA . VAL A 1 164 ? -11.844 6.106 4.917 1.00 93.88 164 VAL A CA 1
ATOM 1179 C C . VAL A 1 164 ? -12.683 5.091 5.695 1.00 93.88 164 VAL A C 1
ATOM 1181 O O . VAL A 1 164 ? -13.915 5.095 5.584 1.00 93.88 164 VAL A O 1
ATOM 1184 N N . ALA A 1 165 ? -12.053 4.222 6.493 1.00 93.38 165 ALA A N 1
ATOM 1185 C CA . ALA A 1 165 ? -12.749 3.134 7.178 1.00 93.38 165 ALA A CA 1
ATOM 1186 C C . ALA A 1 165 ? -12.891 3.348 8.691 1.00 93.38 165 ALA A C 1
ATOM 1188 O O . ALA A 1 165 ? -13.984 3.139 9.213 1.00 93.38 165 ALA A O 1
ATOM 1189 N N . VAL A 1 166 ? -11.838 3.775 9.398 1.00 90.69 166 VAL A N 1
ATOM 1190 C CA . VAL A 1 166 ? -11.862 3.875 10.874 1.00 90.69 166 VAL A CA 1
ATOM 1191 C C . VAL A 1 166 ? -12.516 5.175 11.351 1.00 90.69 166 VAL A C 1
ATOM 1193 O O . VAL A 1 166 ? -13.485 5.147 12.110 1.00 90.69 166 VAL A O 1
ATOM 1196 N N . LEU A 1 167 ? -12.015 6.328 10.903 1.00 89.06 167 LEU A N 1
ATOM 1197 C CA . LEU A 1 167 ? -12.432 7.649 11.378 1.00 89.06 167 LEU A CA 1
ATOM 1198 C C . LEU A 1 167 ? -13.936 7.928 11.192 1.00 89.06 167 LEU A C 1
ATOM 1200 O O . LEU A 1 167 ? -14.561 8.444 12.126 1.00 89.06 167 LEU A O 1
ATOM 1204 N N . PRO A 1 168 ? -14.579 7.531 10.074 1.00 91.81 168 PRO A N 1
ATOM 1205 C CA . PRO A 1 168 ? -16.004 7.779 9.880 1.00 91.81 168 PRO A CA 1
ATOM 1206 C C . PRO A 1 168 ? -16.915 7.006 10.834 1.00 91.81 168 PRO A C 1
ATOM 1208 O O . PRO A 1 168 ? -18.079 7.370 10.976 1.00 91.81 168 PRO A O 1
ATOM 1211 N N . ARG A 1 169 ? -16.407 5.968 11.512 1.00 89.44 169 ARG A N 1
ATOM 1212 C CA . ARG A 1 169 ? -17.174 5.227 12.523 1.00 89.44 169 ARG A CA 1
ATOM 1213 C C . ARG A 1 169 ? -17.382 6.029 13.798 1.00 89.44 169 ARG A C 1
ATOM 1215 O O . ARG A 1 169 ? -18.298 5.723 14.551 1.00 89.44 169 ARG A O 1
ATOM 1222 N N . ARG A 1 170 ? -16.522 7.024 14.057 1.00 84.81 170 ARG A N 1
ATOM 1223 C CA . ARG A 1 170 ? -16.574 7.908 15.235 1.00 84.81 170 ARG A CA 1
ATOM 1224 C C . ARG A 1 170 ? -16.650 7.160 16.579 1.00 84.81 170 ARG A C 1
ATOM 1226 O O . ARG A 1 170 ? -17.132 7.717 17.559 1.00 84.81 170 ARG A O 1
ATOM 1233 N N . ARG A 1 171 ? -16.149 5.918 16.647 1.00 86.06 171 ARG A N 1
ATOM 1234 C CA . ARG A 1 171 ? -16.142 5.082 17.859 1.00 86.06 171 ARG A CA 1
ATOM 1235 C C . ARG A 1 171 ? -14.883 5.356 18.690 1.00 86.06 171 ARG A C 1
ATOM 1237 O O . ARG A 1 171 ? -13.793 4.988 18.250 1.00 86.06 171 ARG A O 1
ATOM 1244 N N . PRO A 1 172 ? -14.993 5.964 19.887 1.00 81.69 172 PRO A N 1
ATOM 1245 C CA . PRO A 1 172 ? -13.823 6.379 20.663 1.00 81.69 172 PRO A CA 1
ATOM 1246 C C . PRO A 1 172 ? -12.923 5.214 21.082 1.00 81.69 172 PRO A C 1
ATOM 1248 O O . PRO A 1 172 ? -11.708 5.335 20.991 1.00 81.69 172 PRO A O 1
ATOM 1251 N N . ALA A 1 173 ? -13.509 4.079 21.478 1.00 83.31 173 ALA A N 1
ATOM 1252 C CA . ALA A 1 173 ? -12.759 2.899 21.911 1.00 83.31 173 ALA A CA 1
ATOM 1253 C C . ALA A 1 173 ? -11.908 2.288 20.783 1.00 83.31 173 ALA A C 1
ATOM 1255 O O . ALA A 1 173 ? -10.764 1.909 21.009 1.00 83.31 173 ALA A O 1
ATOM 1256 N N . GLU A 1 174 ? -12.440 2.239 19.556 1.00 85.44 174 GLU A N 1
ATOM 1257 C CA . GLU A 1 174 ? -11.701 1.733 18.392 1.00 85.44 174 GLU A CA 1
ATOM 1258 C C . GLU A 1 174 ? -10.586 2.703 17.974 1.00 85.44 174 GLU A C 1
ATOM 1260 O O . GLU A 1 174 ? -9.482 2.280 17.643 1.00 85.44 174 GLU A O 1
ATOM 1265 N N . LEU A 1 175 ? -10.838 4.014 18.031 1.00 85.12 175 LEU A N 1
ATOM 1266 C CA . LEU A 1 175 ? -9.809 5.018 17.752 1.00 85.12 175 LEU A CA 1
ATOM 1267 C C . LEU A 1 175 ? -8.680 4.970 18.790 1.00 85.12 175 LEU A C 1
ATOM 1269 O O . LEU A 1 175 ? -7.511 5.015 18.416 1.00 85.12 175 LEU A O 1
ATOM 1273 N N . ALA A 1 176 ? -9.016 4.829 20.073 1.00 83.81 176 ALA A N 1
ATOM 1274 C CA . ALA A 1 176 ? -8.039 4.753 21.155 1.00 83.81 176 ALA A CA 1
ATOM 1275 C C . ALA A 1 176 ? -7.128 3.519 21.048 1.00 83.81 176 ALA A C 1
ATOM 1277 O O . ALA A 1 176 ? -5.962 3.602 21.422 1.00 83.81 176 ALA A O 1
ATOM 1278 N N . SER A 1 177 ? -7.620 2.398 20.507 1.00 87.56 177 SER A N 1
ATOM 1279 C CA . SER A 1 177 ? -6.798 1.201 20.306 1.00 87.56 177 SER A CA 1
ATOM 1280 C C . SER A 1 177 ? -5.981 1.237 19.010 1.00 87.56 177 SER A C 1
ATOM 1282 O O . SER A 1 177 ? -4.833 0.798 18.994 1.00 87.56 177 SER A O 1
ATOM 1284 N N . VAL A 1 178 ? -6.544 1.765 17.919 1.00 89.69 178 VAL A N 1
ATOM 1285 C CA . VAL A 1 178 ? -5.927 1.699 16.583 1.00 89.69 178 VAL A CA 1
ATOM 1286 C C . VAL A 1 178 ? -4.940 2.844 16.332 1.00 89.69 178 VAL A C 1
ATOM 1288 O O . VAL A 1 178 ? -3.870 2.616 15.766 1.00 89.69 178 VAL A O 1
ATOM 1291 N N . VAL A 1 179 ? -5.261 4.073 16.754 1.00 86.62 179 VAL A N 1
ATOM 1292 C CA . VAL A 1 179 ? -4.463 5.274 16.435 1.00 86.62 179 VAL A CA 1
ATOM 1293 C C . VAL A 1 179 ? -3.040 5.219 17.009 1.00 86.62 179 VAL A C 1
ATOM 1295 O O . VAL A 1 179 ? -2.110 5.529 16.258 1.00 86.62 179 VAL A O 1
ATOM 1298 N N . PRO A 1 180 ? -2.800 4.805 18.273 1.00 86.06 180 PRO A N 1
ATOM 1299 C CA . PRO A 1 180 ? -1.437 4.717 18.801 1.00 86.06 180 PRO A CA 1
ATOM 1300 C C . PRO A 1 180 ? -0.588 3.676 18.061 1.00 86.06 180 PRO A C 1
ATOM 1302 O O . PRO A 1 180 ? 0.557 3.953 17.694 1.00 86.06 180 PRO A O 1
ATOM 1305 N N . GLY A 1 181 ? -1.168 2.503 17.777 1.00 88.38 181 GLY A N 1
ATOM 1306 C CA . GLY A 1 181 ? -0.500 1.435 17.033 1.00 88.38 181 GLY A CA 1
ATOM 1307 C C . GLY A 1 181 ? -0.154 1.861 15.607 1.00 88.38 181 GLY A C 1
ATOM 1308 O O . GLY A 1 181 ? 0.989 1.701 15.173 1.00 88.38 181 GLY A O 1
ATOM 1309 N N . TYR A 1 182 ? -1.101 2.499 14.912 1.00 89.69 182 TYR A N 1
ATOM 1310 C CA . TYR A 1 182 ? -0.860 3.051 13.582 1.00 89.69 182 TYR A CA 1
ATOM 1311 C C . TYR A 1 182 ? 0.180 4.172 13.598 1.00 89.69 182 TYR A C 1
ATOM 1313 O O . TYR A 1 182 ? 1.041 4.217 12.729 1.00 89.69 182 TYR A O 1
ATOM 1321 N N . SER A 1 183 ? 0.170 5.045 14.607 1.00 84.75 183 SER A N 1
ATOM 1322 C CA . SER A 1 183 ? 1.169 6.110 14.722 1.00 84.75 183 SER A CA 1
ATOM 1323 C C . SER A 1 183 ? 2.585 5.538 14.825 1.00 84.75 183 SER A C 1
ATOM 1325 O O . SER A 1 183 ? 3.494 6.023 14.143 1.00 84.75 183 SER A O 1
ATOM 1327 N N . ARG A 1 184 ? 2.792 4.493 15.638 1.00 86.31 184 ARG A N 1
ATOM 1328 C CA . ARG A 1 184 ? 4.092 3.811 15.736 1.00 86.31 184 ARG A CA 1
ATOM 1329 C C . ARG A 1 184 ? 4.486 3.173 14.405 1.00 86.31 184 ARG A C 1
ATOM 1331 O O . ARG A 1 184 ? 5.604 3.403 13.955 1.00 86.31 184 ARG A O 1
ATOM 1338 N N . LEU A 1 185 ? 3.565 2.444 13.769 1.00 88.50 185 LEU A N 1
ATOM 1339 C CA . LEU A 1 185 ? 3.795 1.835 12.458 1.00 88.50 185 LEU A CA 1
ATOM 1340 C C . LEU A 1 185 ? 4.188 2.893 11.423 1.00 88.50 185 LEU A C 1
ATOM 1342 O O . LEU A 1 185 ? 5.224 2.758 10.792 1.00 88.50 185 LEU A O 1
ATOM 1346 N N . ALA A 1 186 ? 3.430 3.986 11.331 1.00 84.25 186 ALA A N 1
ATOM 1347 C CA . ALA A 1 186 ? 3.704 5.097 10.432 1.00 84.25 186 ALA A CA 1
ATOM 1348 C C . ALA A 1 186 ? 5.100 5.691 10.660 1.00 84.25 186 ALA A C 1
ATOM 1350 O O . ALA A 1 186 ? 5.817 5.908 9.696 1.00 84.25 186 ALA A O 1
ATOM 1351 N N . ALA A 1 187 ? 5.525 5.909 11.910 1.00 79.44 187 ALA A N 1
ATOM 1352 C CA . ALA A 1 187 ? 6.870 6.431 12.176 1.00 79.44 187 ALA A CA 1
ATOM 1353 C C . ALA A 1 187 ? 7.977 5.468 11.725 1.00 79.44 187 ALA A C 1
ATOM 1355 O O . ALA A 1 187 ? 8.939 5.909 11.103 1.00 79.44 187 ALA A O 1
ATOM 1356 N N . VAL A 1 188 ? 7.824 4.166 11.995 1.00 86.69 188 VAL A N 1
ATOM 1357 C CA . VAL A 1 188 ? 8.773 3.142 11.529 1.00 86.69 188 VAL A CA 1
ATOM 1358 C C . VAL A 1 188 ? 8.790 3.080 10.002 1.00 86.69 188 VAL A C 1
ATOM 1360 O O . VAL A 1 188 ? 9.861 3.057 9.405 1.00 86.69 188 VAL A O 1
ATOM 1363 N N . SER A 1 189 ? 7.620 3.115 9.362 1.00 87.56 189 SER A N 1
ATOM 1364 C CA . SER A 1 189 ? 7.491 3.135 7.908 1.00 87.56 189 SER A CA 1
ATOM 1365 C C . SER A 1 189 ? 8.171 4.353 7.293 1.00 87.56 189 SER A C 1
ATOM 1367 O O . SER A 1 189 ? 8.946 4.179 6.362 1.00 87.56 189 SER A O 1
ATOM 1369 N N . VAL A 1 190 ? 7.957 5.568 7.816 1.00 82.75 190 VAL A N 1
ATOM 1370 C CA . VAL A 1 190 ? 8.630 6.756 7.269 1.00 82.75 190 VAL A CA 1
ATOM 1371 C C . VAL A 1 190 ? 10.142 6.692 7.490 1.00 82.75 190 VAL A C 1
ATOM 1373 O O . VAL A 1 190 ? 10.887 6.965 6.555 1.00 82.75 190 VAL A O 1
ATOM 1376 N N . ALA A 1 191 ? 10.615 6.256 8.661 1.00 80.31 191 ALA A N 1
ATOM 1377 C CA . ALA A 1 191 ? 12.048 6.058 8.887 1.00 80.31 191 ALA A CA 1
ATOM 1378 C C . ALA A 1 191 ? 12.660 5.058 7.885 1.00 80.31 191 ALA A C 1
ATOM 1380 O O . ALA A 1 191 ? 13.725 5.319 7.330 1.00 80.31 191 ALA A O 1
ATOM 1381 N N . ALA A 1 192 ? 11.959 3.956 7.597 1.00 86.56 192 ALA A N 1
ATOM 1382 C CA . ALA A 1 192 ? 12.376 2.971 6.602 1.00 86.56 192 ALA A CA 1
ATOM 1383 C C . ALA A 1 192 ? 12.397 3.548 5.174 1.00 86.56 192 ALA A C 1
ATOM 1385 O O . ALA A 1 192 ? 13.369 3.335 4.456 1.00 86.56 192 ALA A O 1
ATOM 1386 N N . ILE A 1 193 ? 11.377 4.325 4.782 1.00 83.75 193 ILE A N 1
ATOM 1387 C CA . ILE A 1 193 ? 11.323 5.033 3.488 1.00 83.75 193 ILE A CA 1
ATOM 1388 C C . ILE A 1 193 ? 12.539 5.949 3.332 1.00 83.75 193 ILE A C 1
ATOM 1390 O O . ILE A 1 193 ? 13.188 5.924 2.287 1.00 83.75 193 ILE A O 1
ATOM 1394 N N . VAL A 1 194 ? 12.855 6.741 4.362 1.00 80.44 194 VAL A N 1
ATOM 1395 C CA . VAL A 1 194 ? 13.985 7.683 4.345 1.00 80.44 194 VAL A CA 1
ATOM 1396 C C . VAL A 1 194 ? 15.300 6.925 4.225 1.00 80.44 194 VAL A C 1
ATOM 1398 O O . VAL A 1 194 ? 16.071 7.200 3.313 1.00 80.44 194 VAL A O 1
ATOM 1401 N N . GLY A 1 195 ? 15.542 5.955 5.113 1.00 82.88 195 GLY A N 1
ATOM 1402 C CA . GLY A 1 195 ? 16.789 5.191 5.136 1.00 82.88 195 GLY A CA 1
ATOM 1403 C C . GLY A 1 195 ? 17.033 4.456 3.821 1.00 82.88 195 GLY A C 1
ATOM 1404 O O . GLY A 1 195 ? 18.107 4.570 3.239 1.00 82.88 195 GLY A O 1
ATOM 1405 N N . ALA A 1 196 ? 16.011 3.780 3.298 1.00 84.38 196 ALA A N 1
ATOM 1406 C CA . ALA A 1 196 ? 16.095 3.118 2.005 1.00 84.38 196 ALA A CA 1
ATOM 1407 C C . ALA A 1 196 ? 16.274 4.105 0.841 1.00 84.38 196 ALA A C 1
ATOM 1409 O O . ALA A 1 196 ? 17.065 3.854 -0.063 1.00 84.38 196 ALA A O 1
ATOM 1410 N N . GLY A 1 197 ? 15.588 5.251 0.879 1.00 79.12 197 GLY A N 1
ATOM 1411 C CA . GLY A 1 197 ? 15.735 6.301 -0.127 1.00 79.12 197 GLY A CA 1
ATOM 1412 C C . GLY A 1 197 ? 17.149 6.883 -0.168 1.00 79.12 197 GLY A C 1
ATOM 1413 O O . GLY A 1 197 ? 17.659 7.141 -1.253 1.00 79.12 197 GLY A O 1
ATOM 1414 N N . LEU A 1 198 ? 17.805 7.030 0.988 1.00 79.69 198 LEU A N 1
ATOM 1415 C CA . LEU A 1 198 ? 19.205 7.455 1.076 1.00 79.69 198 LEU A CA 1
ATOM 1416 C C . LEU A 1 198 ? 20.156 6.419 0.467 1.00 79.69 198 LEU A C 1
ATOM 1418 O O . LEU A 1 198 ? 21.065 6.800 -0.262 1.00 79.69 198 LEU A O 1
ATOM 1422 N N . VAL A 1 199 ? 19.931 5.124 0.717 1.00 79.62 199 VAL A N 1
ATOM 1423 C CA . VAL A 1 199 ? 20.736 4.045 0.115 1.00 79.62 199 VAL A CA 1
ATOM 1424 C C . VAL A 1 199 ? 20.593 4.042 -1.407 1.00 79.62 199 VAL A C 1
ATOM 1426 O O . VAL A 1 199 ? 21.598 4.036 -2.112 1.00 79.62 199 VAL A O 1
ATOM 1429 N N . LEU A 1 200 ? 19.359 4.108 -1.916 1.00 77.31 200 LEU A N 1
ATOM 1430 C CA . LEU A 1 200 ? 19.095 4.163 -3.358 1.00 77.31 200 LEU A CA 1
ATOM 1431 C C . LEU A 1 200 ? 19.719 5.407 -3.996 1.00 77.31 200 LEU A C 1
ATOM 1433 O O . LEU A 1 200 ? 20.335 5.329 -5.054 1.00 77.31 200 LEU A O 1
ATOM 1437 N N . ALA A 1 201 ? 19.613 6.556 -3.333 1.00 72.56 201 ALA A N 1
ATOM 1438 C CA . ALA A 1 201 ? 20.225 7.785 -3.805 1.00 72.56 201 ALA A CA 1
ATOM 1439 C C . ALA A 1 201 ? 21.752 7.703 -3.866 1.00 72.56 201 ALA A C 1
ATOM 1441 O O . ALA A 1 201 ? 22.359 8.147 -4.839 1.00 72.56 201 ALA A O 1
ATOM 1442 N N . TRP A 1 202 ? 22.366 7.121 -2.834 1.00 75.06 202 TRP A N 1
ATOM 1443 C CA . TRP A 1 202 ? 23.808 6.935 -2.766 1.00 75.06 202 TRP A CA 1
ATOM 1444 C C . TRP A 1 202 ? 24.314 6.041 -3.899 1.00 75.06 202 TRP A C 1
ATOM 1446 O O . TRP A 1 202 ? 25.337 6.349 -4.502 1.00 75.06 202 TRP A O 1
ATOM 1456 N N . GLN A 1 203 ? 23.571 4.985 -4.242 1.00 72.25 203 GLN A N 1
ATOM 1457 C CA . GLN A 1 203 ? 23.915 4.110 -5.367 1.00 72.25 203 GLN A CA 1
ATOM 1458 C C . GLN A 1 203 ? 23.865 4.822 -6.720 1.00 72.25 203 GLN A C 1
ATOM 1460 O O . GLN A 1 203 ? 24.686 4.527 -7.581 1.00 72.25 203 GLN A O 1
ATOM 1465 N N . VAL A 1 204 ? 22.935 5.762 -6.906 1.00 66.31 204 VAL A N 1
ATOM 1466 C CA . VAL A 1 204 ? 22.815 6.510 -8.166 1.00 66.31 204 VAL A CA 1
ATOM 1467 C C . VAL A 1 204 ? 23.892 7.589 -8.292 1.00 66.31 204 VAL A C 1
ATOM 1469 O O . VAL A 1 204 ? 24.393 7.823 -9.387 1.00 66.31 204 VAL A O 1
ATOM 1472 N N . VAL A 1 205 ? 24.246 8.267 -7.194 1.00 68.88 205 VAL A N 1
ATOM 1473 C CA . VAL A 1 205 ? 25.153 9.425 -7.254 1.00 68.88 205 VAL A CA 1
ATOM 1474 C C . VAL A 1 205 ? 26.621 9.049 -7.031 1.00 68.88 205 VAL A C 1
ATOM 1476 O O . VAL A 1 205 ? 27.500 9.669 -7.624 1.00 68.88 205 VAL A O 1
ATOM 1479 N N . GLY A 1 206 ? 26.911 8.039 -6.206 1.00 64.50 206 GLY A N 1
ATOM 1480 C CA . GLY A 1 206 ? 28.239 7.426 -6.050 1.00 64.50 206 GLY A CA 1
ATOM 1481 C C . GLY A 1 206 ? 29.362 8.309 -5.478 1.00 64.50 206 GLY A C 1
ATOM 1482 O O . GLY A 1 206 ? 30.390 7.773 -5.070 1.00 64.50 206 GLY A O 1
ATOM 1483 N N . SER A 1 207 ? 29.203 9.638 -5.414 1.00 67.81 207 SER A N 1
ATOM 1484 C CA . SER A 1 207 ? 30.200 10.568 -4.873 1.00 67.81 207 SER A CA 1
ATOM 1485 C C . SER A 1 207 ? 29.576 11.800 -4.200 1.00 67.81 207 SER A C 1
ATOM 1487 O O . SER A 1 207 ? 28.524 12.302 -4.601 1.00 67.81 207 SER A O 1
ATOM 1489 N N . TYR A 1 208 ? 30.258 12.325 -3.175 1.00 60.88 208 TYR A N 1
ATOM 1490 C CA . TYR A 1 208 ? 29.878 13.577 -2.506 1.00 60.88 208 TYR A CA 1
ATOM 1491 C C . TYR A 1 208 ? 29.901 14.782 -3.457 1.00 60.88 208 TYR A C 1
ATOM 1493 O O . TYR A 1 208 ? 29.101 15.703 -3.306 1.00 60.88 208 TYR A O 1
ATOM 1501 N N . ASP A 1 209 ? 30.787 14.752 -4.454 1.00 60.91 209 ASP A N 1
ATOM 1502 C CA . ASP A 1 209 ? 30.937 15.825 -5.432 1.00 60.91 209 ASP A CA 1
ATOM 1503 C C . ASP A 1 209 ? 29.737 15.888 -6.389 1.00 60.91 209 ASP A C 1
ATOM 1505 O O . ASP A 1 209 ? 29.152 16.949 -6.603 1.00 60.91 209 ASP A O 1
ATOM 1509 N N . ALA A 1 210 ? 29.267 14.730 -6.862 1.00 61.62 210 ALA A N 1
ATOM 1510 C CA . ALA A 1 210 ? 28.076 14.653 -7.697 1.00 61.62 210 ALA A CA 1
ATOM 1511 C C . ALA A 1 210 ? 26.787 14.978 -6.914 1.00 61.62 210 ALA A C 1
ATOM 1513 O O . ALA A 1 210 ? 25.836 15.509 -7.487 1.00 61.62 210 ALA A O 1
ATOM 1514 N N . LEU A 1 211 ? 26.746 14.734 -5.600 1.00 61.12 211 LEU A N 1
ATOM 1515 C CA . LEU A 1 211 ? 25.612 15.098 -4.737 1.00 61.12 211 LEU A CA 1
ATOM 1516 C C . LEU A 1 211 ? 25.418 16.617 -4.619 1.00 61.12 211 LEU A C 1
ATOM 1518 O O . LEU A 1 211 ? 24.280 17.083 -4.595 1.00 61.12 211 LEU A O 1
ATOM 1522 N N . LEU A 1 212 ? 26.509 17.383 -4.545 1.00 67.06 212 LEU A N 1
ATOM 1523 C CA . LEU A 1 212 ? 26.461 18.834 -4.335 1.00 67.06 212 LEU A CA 1
ATOM 1524 C C . LEU A 1 212 ? 26.413 19.626 -5.648 1.00 67.06 212 LEU A C 1
ATOM 1526 O O . LEU A 1 212 ? 25.777 20.682 -5.702 1.00 67.06 212 LEU A O 1
ATOM 1530 N N . HIS A 1 213 ? 27.040 19.107 -6.706 1.00 67.19 213 HIS A N 1
ATOM 1531 C CA . HIS A 1 213 ? 27.259 19.852 -7.948 1.00 67.19 213 HIS A CA 1
ATOM 1532 C C . HIS A 1 213 ? 26.397 19.389 -9.133 1.00 67.19 213 HIS A C 1
ATOM 1534 O O . HIS A 1 213 ? 26.411 20.044 -10.173 1.00 67.19 213 HIS A O 1
ATOM 1540 N N . THR A 1 214 ? 25.605 18.314 -9.004 1.00 76.94 214 THR A N 1
ATOM 1541 C CA . THR A 1 214 ? 24.632 17.923 -10.045 1.00 76.94 214 THR A CA 1
ATOM 1542 C C . THR A 1 214 ? 23.217 18.375 -9.699 1.00 76.94 214 THR A C 1
ATOM 1544 O O . THR A 1 214 ? 22.795 18.342 -8.541 1.00 76.94 214 THR A O 1
ATOM 1547 N N . SER A 1 215 ? 22.430 18.730 -10.719 1.00 69.69 215 SER A N 1
ATOM 1548 C CA . SER A 1 215 ? 21.014 19.089 -10.547 1.00 69.69 215 SER A CA 1
ATOM 1549 C C . SER A 1 215 ? 20.198 17.953 -9.914 1.00 69.69 215 SER A C 1
ATOM 1551 O O . SER A 1 215 ? 19.290 18.208 -9.125 1.00 69.69 215 SER A O 1
ATOM 1553 N N . TYR A 1 216 ? 20.544 16.694 -10.212 1.00 64.06 216 TYR A N 1
ATOM 1554 C CA . TYR A 1 216 ? 19.912 15.515 -9.614 1.00 64.06 216 TYR A CA 1
ATOM 1555 C C . TYR A 1 216 ? 20.227 15.389 -8.114 1.00 64.06 216 TYR A C 1
ATOM 1557 O O . TYR A 1 216 ? 19.316 15.184 -7.311 1.00 64.06 216 TYR A O 1
ATOM 1565 N N . GLY A 1 217 ? 21.492 15.577 -7.721 1.00 64.44 217 GLY A N 1
ATOM 1566 C CA . GLY A 1 217 ? 21.920 15.562 -6.320 1.00 64.44 217 GLY A CA 1
ATOM 1567 C C . GLY A 1 217 ? 21.272 16.670 -5.485 1.00 64.44 217 GLY A C 1
ATOM 1568 O O . GLY A 1 217 ? 20.768 16.413 -4.391 1.00 64.44 217 GLY A O 1
ATOM 1569 N N . GLN A 1 218 ? 21.166 17.881 -6.037 1.00 69.81 218 GLN A N 1
ATOM 1570 C CA . GLN A 1 218 ? 20.494 19.005 -5.378 1.00 69.81 218 GLN A CA 1
ATOM 1571 C C . GLN A 1 218 ? 18.988 18.765 -5.202 1.00 69.81 218 GLN A C 1
ATOM 1573 O O . GLN A 1 218 ? 18.454 18.986 -4.113 1.00 69.81 218 GLN A O 1
ATOM 1578 N N . LEU A 1 219 ? 18.302 18.241 -6.227 1.00 75.19 219 LEU A N 1
ATOM 1579 C CA . LEU A 1 219 ? 16.889 17.857 -6.124 1.00 75.19 219 LEU A CA 1
ATOM 1580 C C . LEU A 1 219 ? 16.679 16.805 -5.024 1.00 75.19 219 LEU A C 1
ATOM 1582 O O . LEU A 1 219 ? 15.708 16.856 -4.265 1.00 75.19 219 LEU A O 1
ATOM 1586 N N . LEU A 1 220 ? 17.611 15.858 -4.915 1.00 69.06 220 LEU A N 1
ATOM 1587 C CA . LEU A 1 220 ? 17.581 14.819 -3.900 1.00 69.06 220 LEU A CA 1
ATOM 1588 C C . LEU A 1 220 ? 17.784 15.380 -2.483 1.00 69.06 220 LEU A C 1
ATOM 1590 O O . LEU A 1 220 ? 17.058 14.987 -1.568 1.00 69.06 220 LEU A O 1
ATOM 1594 N N . LEU A 1 221 ? 18.706 16.328 -2.305 1.00 67.62 221 LEU A N 1
ATOM 1595 C CA . LEU A 1 221 ? 18.925 17.020 -1.031 1.00 67.62 221 LEU A CA 1
ATOM 1596 C C . LEU A 1 221 ? 17.696 17.820 -0.598 1.00 67.62 221 LEU A C 1
ATOM 1598 O O . LEU A 1 221 ? 17.296 17.732 0.561 1.00 67.62 221 LEU A O 1
ATOM 1602 N N . VAL A 1 222 ? 17.046 18.531 -1.523 1.00 73.88 222 VAL A N 1
ATOM 1603 C CA . VAL A 1 222 ? 15.781 19.228 -1.245 1.00 73.88 222 VAL A CA 1
ATOM 1604 C C . VAL A 1 222 ? 14.708 18.229 -0.813 1.00 73.88 222 VAL A C 1
ATOM 1606 O O . VAL A 1 222 ? 14.064 18.417 0.220 1.00 73.88 222 VAL A O 1
ATOM 1609 N N . LYS A 1 223 ? 14.554 17.119 -1.545 1.00 70.69 223 LYS A N 1
ATOM 1610 C CA . LYS A 1 223 ? 13.593 16.057 -1.208 1.00 70.69 223 LYS A CA 1
ATOM 1611 C C . LYS A 1 223 ? 13.861 15.462 0.181 1.00 70.69 223 LYS A C 1
ATOM 1613 O O . LYS A 1 223 ? 12.914 15.227 0.933 1.00 70.69 223 LYS A O 1
ATOM 1618 N N . ALA A 1 224 ? 15.127 15.255 0.544 1.00 69.00 224 ALA A N 1
ATOM 1619 C CA . ALA A 1 224 ? 15.531 14.766 1.860 1.00 69.00 224 ALA A CA 1
ATOM 1620 C C . ALA A 1 224 ? 15.301 15.804 2.974 1.00 69.00 224 ALA A C 1
ATOM 1622 O O . ALA A 1 224 ? 14.808 15.443 4.042 1.00 69.00 224 ALA A O 1
ATOM 1623 N N . ALA A 1 225 ? 15.595 17.083 2.727 1.00 68.38 225 ALA A N 1
ATOM 1624 C CA . ALA A 1 225 ? 15.395 18.169 3.686 1.00 68.38 225 ALA A CA 1
ATOM 1625 C C . ALA A 1 225 ? 13.908 18.394 3.997 1.00 68.38 225 ALA A C 1
ATOM 1627 O O . ALA A 1 225 ? 13.529 18.468 5.166 1.00 68.38 225 ALA A O 1
ATOM 1628 N N . VAL A 1 226 ? 13.051 18.414 2.969 1.00 72.75 226 VAL A N 1
ATOM 1629 C CA . VAL A 1 226 ? 11.589 18.496 3.132 1.00 72.75 226 VAL A CA 1
ATOM 1630 C C . VAL A 1 226 ? 11.077 17.313 3.954 1.00 72.75 226 VAL A C 1
ATOM 1632 O O . VAL A 1 226 ? 10.318 17.494 4.907 1.00 72.75 226 VAL A O 1
ATOM 1635 N N . LEU A 1 227 ? 11.532 16.099 3.635 1.00 66.31 227 LEU A N 1
ATOM 1636 C CA . LEU A 1 227 ? 11.141 14.893 4.361 1.00 66.31 227 LEU A CA 1
ATOM 1637 C C . LEU A 1 227 ? 11.605 14.920 5.827 1.00 66.31 227 LEU A C 1
ATOM 1639 O O . LEU A 1 227 ? 10.833 14.572 6.721 1.00 66.31 227 LEU A O 1
ATOM 1643 N N . GLY A 1 228 ? 12.833 15.377 6.081 1.00 68.38 228 GLY A N 1
ATOM 1644 C CA . GLY A 1 228 ? 13.365 15.597 7.424 1.00 68.38 228 GLY A CA 1
ATOM 1645 C C . GLY A 1 228 ? 12.537 16.610 8.217 1.00 68.38 228 GLY A C 1
ATOM 1646 O O . GLY A 1 228 ? 12.169 16.338 9.358 1.00 68.38 228 GLY A O 1
ATOM 1647 N N . GLY A 1 229 ? 12.157 17.729 7.594 1.00 67.19 229 GLY A N 1
ATOM 1648 C CA . GLY A 1 229 ? 11.299 18.747 8.203 1.00 67.19 229 GLY A CA 1
ATOM 1649 C C . GLY A 1 229 ? 9.927 18.201 8.607 1.00 67.19 229 GLY A C 1
ATOM 1650 O O . GLY A 1 229 ? 9.501 18.381 9.748 1.00 67.19 229 GLY A O 1
ATOM 1651 N N . VAL A 1 230 ? 9.267 17.454 7.715 1.00 68.75 230 VAL A N 1
ATOM 1652 C CA . VAL A 1 230 ? 7.973 16.806 8.001 1.00 68.75 230 VAL A CA 1
ATOM 1653 C C . VAL A 1 230 ? 8.093 15.806 9.154 1.00 68.75 230 VAL A C 1
ATOM 1655 O O . VAL A 1 230 ? 7.216 15.738 10.015 1.00 68.75 230 VAL A O 1
ATOM 1658 N N . LEU A 1 231 ? 9.183 15.040 9.206 1.00 67.56 231 LEU A N 1
ATOM 1659 C CA . LEU A 1 231 ? 9.435 14.078 10.278 1.00 67.56 231 LEU A CA 1
ATOM 1660 C C . LEU A 1 231 ? 9.644 14.742 11.636 1.00 67.56 231 LEU A C 1
ATOM 1662 O O . LEU A 1 231 ? 9.060 14.288 12.621 1.00 67.56 231 LEU A O 1
ATOM 1666 N N . VAL A 1 232 ? 10.439 15.811 11.689 1.00 69.44 232 VAL A N 1
ATOM 1667 C CA . VAL A 1 232 ? 10.652 16.592 12.914 1.00 69.44 232 VAL A CA 1
ATOM 1668 C C . VAL A 1 232 ? 9.331 17.201 13.374 1.00 69.44 232 VAL A C 1
ATOM 1670 O O . VAL A 1 232 ? 8.950 17.006 14.525 1.00 69.44 232 VAL A O 1
ATOM 1673 N N . ALA A 1 233 ? 8.566 17.826 12.475 1.00 65.62 233 ALA A N 1
ATOM 1674 C CA . ALA A 1 233 ? 7.247 18.370 12.796 1.00 65.62 233 ALA A CA 1
ATOM 1675 C C . ALA A 1 233 ? 6.294 17.290 13.341 1.00 65.62 233 ALA A C 1
ATOM 1677 O O . ALA A 1 233 ? 5.640 17.487 14.368 1.00 65.62 233 ALA A O 1
ATOM 1678 N N . ALA A 1 234 ? 6.272 16.104 12.722 1.00 64.12 234 ALA A N 1
ATOM 1679 C CA . ALA A 1 234 ? 5.455 14.982 13.176 1.00 64.12 234 ALA A CA 1
ATOM 1680 C C . ALA A 1 234 ? 5.888 14.454 14.556 1.00 64.12 234 ALA A C 1
ATOM 1682 O O . ALA A 1 234 ? 5.039 14.082 15.372 1.00 64.12 234 ALA A O 1
ATOM 1683 N N . GLN A 1 235 ? 7.192 14.411 14.843 1.00 67.56 235 GLN A N 1
ATOM 1684 C CA . GLN A 1 235 ? 7.719 14.013 16.150 1.00 67.56 235 GLN A CA 1
ATOM 1685 C C . GLN A 1 235 ? 7.419 15.061 17.226 1.00 67.56 235 GLN A C 1
ATOM 1687 O O . GLN A 1 235 ? 6.915 14.698 18.290 1.00 67.56 235 GLN A O 1
ATOM 1692 N N . CYS A 1 236 ? 7.631 16.344 16.931 1.00 66.12 236 CYS A N 1
ATOM 1693 C CA . CYS A 1 236 ? 7.293 17.456 17.815 1.00 66.12 236 CYS A CA 1
ATOM 1694 C C . CYS A 1 236 ? 5.794 17.476 18.137 1.00 66.12 236 CYS A C 1
ATOM 1696 O O . CYS A 1 236 ? 5.425 17.558 19.306 1.00 66.12 236 CYS A O 1
ATOM 1698 N N . SER A 1 237 ? 4.929 17.297 17.133 1.00 64.50 237 SER A N 1
ATOM 1699 C CA . SER A 1 237 ? 3.474 17.196 17.311 1.00 64.50 237 SER A CA 1
ATOM 1700 C C . SER A 1 237 ? 3.091 16.032 18.237 1.00 64.50 237 SER A C 1
ATOM 1702 O O . SER A 1 237 ? 2.334 16.202 19.195 1.00 64.50 237 SER A O 1
ATOM 1704 N N . ARG A 1 238 ? 3.691 14.848 18.048 1.00 64.44 238 ARG A N 1
ATOM 1705 C CA . ARG A 1 238 ? 3.451 13.680 18.919 1.00 64.44 238 ARG A CA 1
ATOM 1706 C C . ARG A 1 238 ? 3.941 13.882 20.344 1.00 64.44 238 ARG A C 1
ATOM 1708 O O . ARG A 1 238 ? 3.260 13.465 21.282 1.00 64.44 238 ARG A O 1
ATOM 1715 N N . GLN A 1 239 ? 5.124 14.462 20.511 1.00 62.84 239 GLN A N 1
ATOM 1716 C CA . GLN A 1 239 ? 5.702 14.715 21.824 1.00 62.84 239 GLN A CA 1
ATOM 1717 C C . GLN A 1 239 ? 4.874 15.759 22.572 1.00 62.84 239 GLN A C 1
ATOM 1719 O O . GLN A 1 239 ? 4.534 15.542 23.729 1.00 62.84 239 GLN A O 1
ATOM 1724 N N . TRP A 1 240 ? 4.433 16.812 21.884 1.00 60.62 240 TRP A N 1
ATOM 1725 C CA . TRP A 1 240 ? 3.552 17.834 22.438 1.00 60.62 240 TRP A CA 1
ATOM 1726 C C . TRP A 1 240 ? 2.204 17.259 22.892 1.00 60.62 240 TRP A C 1
ATOM 1728 O O . TRP A 1 240 ? 1.768 17.525 24.011 1.00 60.62 240 TRP A O 1
ATOM 1738 N N . VAL A 1 241 ? 1.577 16.399 22.081 1.00 62.59 241 VAL A N 1
ATOM 173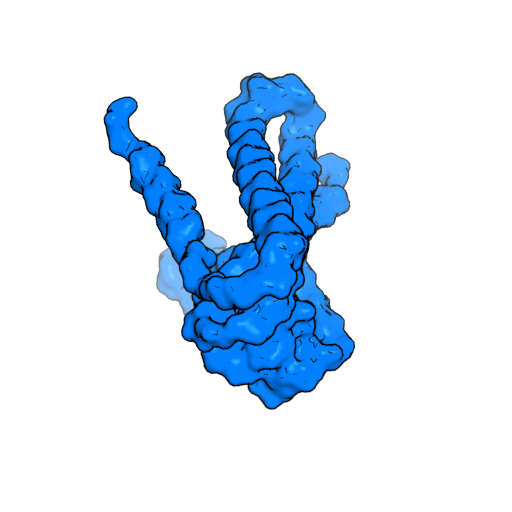9 C CA . VAL A 1 241 ? 0.330 15.706 22.453 1.00 62.59 241 VAL A CA 1
ATOM 1740 C C . VAL A 1 241 ? 0.536 14.772 23.648 1.00 62.59 241 VAL A C 1
ATOM 1742 O O . VAL A 1 241 ? -0.295 14.765 24.553 1.00 62.59 241 VAL A O 1
ATOM 1745 N N . ARG A 1 242 ? 1.638 14.009 23.690 1.00 61.09 242 ARG A N 1
ATOM 1746 C CA . ARG A 1 242 ? 1.958 13.128 24.827 1.00 61.09 242 ARG A CA 1
ATOM 1747 C C . ARG A 1 242 ? 2.182 13.915 26.111 1.00 61.09 242 ARG A C 1
ATOM 1749 O O . ARG A 1 242 ? 1.537 13.618 27.104 1.00 61.09 242 ARG A O 1
ATOM 1756 N N . THR A 1 243 ? 3.013 14.953 26.077 1.00 61.62 243 THR A N 1
ATOM 1757 C CA . THR A 1 243 ? 3.284 15.793 27.249 1.00 61.62 243 THR A CA 1
ATOM 1758 C C . THR A 1 243 ? 2.019 16.497 27.741 1.00 61.62 243 THR A C 1
ATOM 1760 O O . THR A 1 243 ? 1.799 16.585 28.944 1.00 61.62 243 THR A O 1
ATOM 1763 N N . ARG A 1 244 ? 1.140 16.953 26.837 1.00 60.16 244 ARG A N 1
ATOM 1764 C CA . ARG A 1 244 ? -0.160 17.542 27.201 1.00 60.16 244 ARG A CA 1
ATOM 1765 C C . ARG A 1 244 ? -1.127 16.518 27.797 1.00 60.16 244 ARG A C 1
ATOM 1767 O O . ARG A 1 244 ? -1.876 16.887 28.694 1.00 60.16 244 ARG A O 1
ATOM 1774 N N . LEU A 1 245 ? -1.128 15.266 27.328 1.00 55.50 245 LEU A N 1
ATOM 1775 C CA . LEU A 1 245 ? -1.930 14.197 27.931 1.00 55.50 245 LEU A CA 1
ATOM 1776 C C . LEU A 1 245 ? -1.393 13.787 29.302 1.00 55.50 245 LEU A C 1
ATOM 1778 O O . LEU A 1 245 ? -2.189 13.648 30.221 1.00 55.50 245 LEU A O 1
ATOM 1782 N N . ASP A 1 246 ? -0.077 13.645 29.453 1.00 56.31 246 ASP A N 1
ATOM 1783 C CA . ASP A 1 246 ? 0.552 13.292 30.728 1.00 56.31 246 ASP A CA 1
ATOM 1784 C C . ASP A 1 246 ? 0.312 14.397 31.766 1.00 56.31 246 ASP A C 1
ATOM 1786 O O . ASP A 1 246 ? -0.125 14.114 32.878 1.00 56.31 246 ASP A O 1
ATOM 1790 N N . LEU A 1 247 ? 0.461 15.670 31.380 1.00 56.22 247 LEU A N 1
ATOM 1791 C CA . LEU A 1 247 ? 0.084 16.808 32.224 1.00 56.22 247 LEU A CA 1
ATOM 1792 C C . LEU A 1 247 ? -1.417 16.827 32.522 1.00 56.22 247 LEU A C 1
ATOM 1794 O O . LEU A 1 247 ? -1.800 17.079 33.655 1.00 56.22 247 LEU A O 1
ATOM 1798 N N . ALA A 1 248 ? -2.281 16.536 31.548 1.00 54.47 248 ALA A N 1
ATOM 1799 C CA . ALA A 1 248 ? -3.722 16.479 31.782 1.00 54.47 248 ALA A CA 1
ATOM 1800 C C . ALA A 1 248 ? -4.131 15.310 32.691 1.00 54.47 248 ALA A C 1
ATOM 1802 O O . ALA A 1 248 ? -5.110 15.450 33.406 1.00 54.47 248 ALA A O 1
ATOM 1803 N N . VAL A 1 249 ? -3.417 14.182 32.689 1.00 54.03 249 VAL A N 1
ATOM 1804 C CA . VAL A 1 249 ? -3.649 13.049 33.602 1.00 54.03 249 VAL A CA 1
ATOM 1805 C C . VAL A 1 249 ? -3.117 13.357 35.002 1.00 54.03 249 VAL A C 1
ATOM 1807 O O . VAL A 1 249 ? -3.801 13.064 35.975 1.00 54.03 249 VAL A O 1
ATOM 1810 N N . LEU A 1 250 ? -1.959 14.017 35.109 1.00 56.59 250 LEU A N 1
ATOM 1811 C CA . LEU A 1 250 ? -1.409 14.494 36.383 1.00 56.59 250 LEU A CA 1
ATOM 1812 C C . LEU A 1 250 ? -2.260 15.613 37.010 1.00 56.59 250 LEU A C 1
ATOM 1814 O O . LEU A 1 250 ? -2.355 15.696 38.229 1.00 56.59 250 LEU A O 1
ATOM 1818 N N . LEU A 1 251 ? -2.905 16.448 36.187 1.00 55.56 251 LEU A N 1
ATOM 1819 C CA . LEU A 1 251 ? -3.808 17.520 36.623 1.00 55.56 251 LEU A CA 1
ATOM 1820 C C . LEU A 1 251 ? -5.261 17.041 36.833 1.00 55.56 251 LEU A C 1
ATOM 1822 O O . LEU A 1 251 ? -5.993 17.657 37.599 1.00 55.56 251 LEU A O 1
ATOM 1826 N N . ARG A 1 252 ? -5.699 15.936 36.204 1.00 47.81 252 ARG A N 1
ATOM 1827 C CA . ARG A 1 252 ? -7.047 15.338 36.363 1.00 47.81 252 ARG A CA 1
ATOM 1828 C C . ARG A 1 252 ? -7.131 14.352 37.531 1.00 47.81 252 ARG A C 1
ATOM 1830 O O . ARG A 1 252 ? -7.707 13.272 37.407 1.00 47.81 252 ARG A O 1
ATOM 1837 N N . GLY A 1 253 ? -6.632 14.775 38.687 1.00 48.06 253 GLY A N 1
ATOM 1838 C CA . GLY A 1 253 ? -7.196 14.327 39.960 1.00 48.06 253 GLY A CA 1
ATOM 1839 C C . GLY A 1 253 ? -8.642 14.806 40.155 1.00 48.06 253 GLY A C 1
ATOM 1840 O O . GLY A 1 253 ? -9.354 14.229 40.966 1.00 48.06 253 GLY A O 1
ATOM 1841 N N . GLU A 1 254 ? -9.118 15.793 39.381 1.00 43.72 254 GLU A N 1
ATOM 1842 C CA . GLU A 1 254 ? -10.487 16.308 39.476 1.00 43.72 254 GLU A CA 1
ATOM 1843 C C . GLU A 1 254 ? -11.138 16.560 38.095 1.00 43.72 254 GLU A C 1
ATOM 1845 O O . GLU A 1 254 ? -10.533 17.068 37.153 1.00 43.72 254 GLU A O 1
ATOM 1850 N N . ALA A 1 255 ? -12.381 16.084 38.009 1.00 40.59 255 ALA A N 1
ATOM 1851 C CA . ALA A 1 255 ? -13.440 16.114 36.995 1.00 40.59 255 ALA A CA 1
ATOM 1852 C C . ALA A 1 255 ? -13.323 16.897 35.655 1.00 40.59 255 ALA A C 1
ATOM 1854 O O . ALA A 1 255 ? -12.966 18.062 35.576 1.00 40.59 255 ALA A O 1
ATOM 1855 N N . ALA A 1 256 ? -13.866 16.230 34.621 1.00 46.34 256 ALA A N 1
ATOM 1856 C CA . ALA A 1 256 ? -14.696 16.754 33.523 1.00 46.34 256 ALA A CA 1
ATOM 1857 C C . ALA A 1 256 ? -14.165 17.905 32.635 1.00 46.34 256 ALA A C 1
ATOM 1859 O O . ALA A 1 256 ? -14.125 19.065 33.019 1.00 46.34 256 ALA A O 1
ATOM 1860 N N . THR A 1 257 ? -13.910 17.593 31.354 1.00 39.75 257 THR A N 1
ATOM 1861 C CA . THR A 1 257 ? -14.627 18.126 30.161 1.00 39.75 257 THR A CA 1
ATOM 1862 C C . THR A 1 257 ? -13.829 17.811 28.880 1.00 39.75 257 THR A C 1
ATOM 1864 O O . THR A 1 257 ? -12.618 17.574 28.877 1.00 39.75 257 THR A O 1
ATOM 1867 N N . VAL A 1 258 ? -14.574 17.672 27.790 1.00 44.94 258 VAL A N 1
ATOM 1868 C CA . VAL A 1 258 ? -14.281 17.006 26.521 1.00 44.94 258 VAL A CA 1
ATOM 1869 C C . VAL A 1 258 ? -13.934 18.026 25.420 1.00 44.94 258 VAL A C 1
ATOM 1871 O O . VAL A 1 258 ? -14.742 18.905 25.170 1.00 44.94 258 VAL A O 1
ATOM 1874 N N . ARG A 1 259 ? -12.817 17.781 24.696 1.00 43.44 259 ARG A N 1
ATOM 1875 C CA . ARG A 1 259 ? -12.492 18.142 23.278 1.00 43.44 259 ARG A CA 1
ATOM 1876 C C . ARG A 1 259 ? -12.353 19.641 22.891 1.00 43.44 259 ARG A C 1
ATOM 1878 O O . ARG A 1 259 ? -13.007 20.475 23.492 1.00 43.44 259 ARG A O 1
ATOM 1885 N N . PRO A 1 260 ? -11.503 19.984 21.882 1.00 49.28 260 PRO A N 1
ATOM 1886 C CA . PRO A 1 260 ? -11.481 19.342 20.558 1.00 49.28 260 PRO A CA 1
ATOM 1887 C C . PRO A 1 260 ? -10.110 18.952 19.975 1.00 49.28 260 PRO A C 1
ATOM 1889 O O . PRO A 1 260 ? -9.250 19.773 19.693 1.00 49.28 260 PRO A O 1
ATOM 1892 N N . PHE A 1 261 ? -10.004 17.662 19.637 1.00 45.62 261 PHE A N 1
ATOM 1893 C CA . PHE A 1 261 ? -8.924 17.024 18.866 1.00 45.62 261 PHE A CA 1
ATOM 1894 C C . PHE A 1 261 ? -9.189 17.047 17.338 1.00 45.62 261 PHE A C 1
ATOM 1896 O O . PHE A 1 261 ? -8.637 16.248 16.591 1.00 45.62 261 PHE A O 1
ATOM 1903 N N . GLY A 1 262 ? -10.108 17.898 16.866 1.00 42.09 262 GLY A N 1
ATOM 1904 C CA . GLY A 1 262 ? -10.583 17.901 15.472 1.00 42.09 262 GLY A CA 1
ATOM 1905 C C . GLY A 1 262 ? -10.045 19.035 14.597 1.00 42.09 262 GLY A C 1
ATOM 1906 O O . GLY A 1 262 ? -9.989 18.878 13.384 1.00 42.09 262 GLY A O 1
ATOM 1907 N N . TYR A 1 263 ? -9.629 20.158 15.189 1.00 45.09 263 TYR A N 1
ATOM 1908 C CA . TYR A 1 263 ? -9.299 21.370 14.427 1.00 45.09 263 TYR A CA 1
ATOM 1909 C C . TYR A 1 263 ? -7.832 21.459 13.981 1.00 45.09 263 TYR A C 1
ATOM 1911 O O . TYR A 1 263 ? -7.548 22.121 12.989 1.00 45.09 263 TYR A O 1
ATOM 1919 N N . SER A 1 264 ? -6.910 20.737 14.628 1.00 46.81 264 SER A N 1
ATOM 1920 C CA . SER A 1 264 ? -5.477 20.847 14.304 1.00 46.81 264 SER A CA 1
ATOM 1921 C C . SER A 1 264 ? -5.115 20.219 12.951 1.00 46.81 264 SER A C 1
ATOM 1923 O O . SER A 1 264 ? -4.294 20.760 12.224 1.00 46.81 264 SER A O 1
ATOM 1925 N N . VAL A 1 265 ? -5.782 19.122 12.570 1.00 47.38 265 VAL A N 1
ATOM 1926 C CA . VAL A 1 265 ? -5.486 18.394 11.319 1.00 47.38 265 VAL A CA 1
ATOM 1927 C C . VAL A 1 265 ? -6.076 19.106 10.092 1.00 47.38 265 VAL A C 1
ATOM 1929 O O . VAL A 1 265 ? -5.476 19.101 9.019 1.00 47.38 265 VAL A O 1
ATOM 1932 N N . ALA A 1 266 ? -7.227 19.771 10.243 1.00 49.19 266 ALA A N 1
ATOM 1933 C CA . ALA A 1 266 ? -7.819 20.581 9.177 1.00 49.19 266 ALA A CA 1
ATOM 1934 C C . ALA A 1 266 ? -7.050 21.897 8.954 1.00 49.19 266 ALA A C 1
ATOM 1936 O O . ALA A 1 266 ? -6.887 22.311 7.809 1.00 49.19 266 ALA A O 1
ATOM 1937 N N . ALA A 1 267 ? -6.523 22.508 10.022 1.00 48.09 267 ALA A N 1
ATOM 1938 C CA . ALA A 1 267 ? -5.683 23.702 9.924 1.00 48.09 267 ALA A CA 1
ATOM 1939 C C . ALA A 1 267 ? -4.328 23.410 9.249 1.00 48.09 267 ALA A C 1
ATOM 1941 O O . ALA A 1 267 ? -3.897 24.183 8.398 1.00 48.09 267 ALA A O 1
ATOM 1942 N N . GLU A 1 268 ? -3.698 22.264 9.544 1.00 46.41 268 GLU A N 1
ATOM 1943 C CA . GLU A 1 268 ? -2.436 21.866 8.894 1.00 46.41 268 GLU A CA 1
ATOM 1944 C C . GLU A 1 268 ? -2.609 21.479 7.417 1.00 46.41 268 GLU A C 1
ATOM 1946 O O . GLU A 1 268 ? -1.704 21.707 6.619 1.00 46.41 268 GLU A O 1
ATOM 1951 N N . THR A 1 269 ? -3.773 20.954 7.013 1.00 45.03 269 THR A N 1
ATOM 1952 C CA . THR A 1 269 ? -4.015 20.592 5.601 1.00 45.03 269 THR A CA 1
ATOM 1953 C C . THR A 1 269 ? -4.392 21.811 4.742 1.00 45.03 269 THR A C 1
ATOM 1955 O O . THR A 1 269 ? -4.119 21.826 3.545 1.00 45.03 269 THR A O 1
ATOM 1958 N N . GLY A 1 270 ? -4.978 22.858 5.337 1.00 43.44 270 GLY A N 1
ATOM 1959 C CA . GLY A 1 270 ? -5.330 24.097 4.632 1.00 43.44 270 GLY A CA 1
ATOM 1960 C C . GLY A 1 270 ? -4.136 25.006 4.322 1.00 43.44 270 GLY A C 1
ATOM 1961 O O . GLY A 1 270 ? -4.142 25.685 3.300 1.00 43.44 270 GLY A O 1
ATOM 1962 N N . LEU A 1 271 ? -3.087 24.988 5.154 1.00 43.53 271 LEU A N 1
ATOM 1963 C CA . LEU A 1 271 ? -1.927 25.873 4.983 1.00 43.53 271 LEU A CA 1
ATOM 1964 C C . LEU A 1 271 ? -1.032 25.478 3.792 1.00 43.53 271 LEU A C 1
ATOM 1966 O O . LEU A 1 271 ? -0.350 26.325 3.225 1.00 43.53 271 LEU A O 1
ATOM 1970 N N . VAL A 1 272 ? -1.065 24.206 3.382 1.00 44.28 272 VAL A N 1
ATOM 1971 C CA . VAL A 1 272 ? -0.256 23.673 2.269 1.00 44.28 272 VAL A CA 1
ATOM 1972 C C . VAL A 1 272 ? -0.851 24.017 0.893 1.00 44.28 272 VAL A C 1
ATOM 1974 O O . VAL A 1 272 ? -0.143 23.967 -0.103 1.00 44.28 272 VAL A O 1
ATOM 1977 N N . LEU A 1 273 ? -2.124 24.427 0.821 1.00 43.03 273 LEU A N 1
ATOM 1978 C CA . LEU A 1 273 ? -2.774 24.852 -0.431 1.00 43.03 273 LEU A CA 1
ATOM 1979 C C . LEU A 1 273 ? -2.708 26.367 -0.689 1.00 43.03 273 LEU A C 1
ATOM 1981 O O . LEU A 1 273 ? -3.188 26.819 -1.723 1.00 43.03 273 LEU A O 1
ATOM 1985 N N . VAL A 1 274 ? -2.138 27.153 0.232 1.00 46.16 274 VAL A N 1
ATOM 1986 C CA . VAL A 1 274 ? -2.057 28.624 0.113 1.00 46.16 274 VAL A CA 1
ATOM 1987 C C . VAL A 1 274 ? -0.674 29.101 -0.346 1.00 46.16 274 VAL A C 1
ATOM 1989 O O . VAL A 1 274 ? -0.513 30.272 -0.677 1.00 46.16 274 VAL A O 1
ATOM 1992 N N . VAL A 1 275 ? 0.322 28.216 -0.431 1.00 43.84 275 VAL A N 1
ATOM 1993 C CA . VAL A 1 275 ? 1.661 28.597 -0.893 1.00 43.84 275 VAL A CA 1
ATOM 1994 C C . VAL A 1 275 ? 1.910 28.053 -2.301 1.00 43.84 275 VAL A C 1
ATOM 1996 O O . VAL A 1 275 ? 2.163 26.865 -2.483 1.00 43.84 275 VAL A O 1
ATOM 1999 N N . ASP A 1 276 ? 1.850 29.010 -3.230 1.00 39.34 276 ASP A N 1
ATOM 2000 C CA . ASP A 1 276 ? 2.185 29.056 -4.662 1.00 39.34 276 ASP A CA 1
ATOM 2001 C C . ASP A 1 276 ? 1.112 28.689 -5.708 1.00 39.34 276 ASP A C 1
ATOM 2003 O O . ASP A 1 276 ? 0.423 27.680 -5.553 1.00 39.34 276 ASP A O 1
ATOM 2007 N N . PRO A 1 277 ? 0.984 29.465 -6.817 1.00 43.31 277 PRO A N 1
ATOM 2008 C CA . PRO A 1 277 ? 1.996 30.373 -7.386 1.00 43.31 277 PRO A CA 1
ATOM 2009 C C . PRO A 1 277 ? 1.511 31.796 -7.734 1.00 43.31 277 PRO A C 1
ATOM 2011 O O . PRO A 1 277 ? 0.382 32.000 -8.185 1.00 43.31 277 PRO A O 1
ATOM 2014 N N . GLY A 1 278 ? 2.404 32.782 -7.628 1.00 35.81 278 GLY A N 1
ATOM 2015 C CA . GLY A 1 278 ? 2.202 34.076 -8.283 1.00 35.81 278 GLY A CA 1
ATOM 2016 C C . GLY A 1 278 ? 3.197 35.164 -7.892 1.00 35.81 278 GLY A C 1
ATOM 2017 O O . GLY A 1 278 ? 2.816 36.084 -7.175 1.00 35.81 278 GLY A O 1
ATOM 2018 N N . GLN A 1 279 ? 4.445 35.074 -8.355 1.00 34.31 279 GLN A N 1
ATOM 2019 C CA . GLN A 1 279 ? 4.983 35.791 -9.527 1.00 34.31 279 GLN A CA 1
ATOM 2020 C C . GLN A 1 279 ? 6.398 35.295 -9.837 1.00 34.31 279 GLN A C 1
ATOM 2022 O O . GLN A 1 279 ? 7.150 35.035 -8.873 1.00 34.31 279 GLN A O 1
#

Secondary structure (DSSP, 8-state):
-HHHHHHHHHHHHHHHHHT-GGGGG-HHHHHHHHHHHHHHHHHHHHHHHHHHHHHTT--TTGGGSHHHHHHHHTSHHHHHHHHHHHHHHHHHHHHHHHHHHHHHHTT-HHHHHHHHHHHHHHHHHHHTTTSTTS-SSHHHHHHHHHHHHHHHHHHHHHHHHIIIIIGGG--HHHHHHHHHHHHHHHHHHHHHHHHHHHHHHHHHH-SHHHHHHSHHHHHHHHHHHHHHHHHHHHHHHHHHHHHHHHHHHHHTTS-------SHHHHHHHHHTTSS----

Mean predicted aligned error: 11.76 Å

pLDDT: mean 77.57, std 16.91, range [34.31, 97.19]

Radius of gyration: 22.11 Å; Cα contacts (8 Å, |Δi|>4): 269; chains: 1; bounding box: 49×55×73 Å

Sequence (279 aa):
MGYLALAVFVGGLAFVALLWPRGAEERRARALLALAWGCGLLSTVAGIGLQGAYVSFGGLRDALRPASYTEVLTTEPGVALAARGLLWVLAAVVLSALLQGGALTSRSPGWRVGALAVALGLLRSTGMRGHDSEGSEPTWGAVADLVHLLGAALWTGGLVMLTVAVLPRRRPAELASVVPGYSRLAAVSVAAIVGAGLVLAWQVVGSYDALLHTSYGQLLLVKAAVLGGVLVAAQCSRQWVRTRLDLAVLLRGEAATVRPFGYSVAAETGLVLVVDPGQ

Foldseek 3Di:
DQLLLLLLQLLLLCLCLPFNLQLLAFPQSLVSNVVSLVVNLVVLLLVQLVVLCVVVVHDSVSSPDPVSLVVLCPDPVSVLSVQLNVLSVLSVVLSVQSNVVGSVLSHDPVSVVSSVVSSLSNQLSVLVVPDQPDFPDNPLLSVLSSLLSSLSSNQSNSVCCCVRPPVVVVDPVSCVRRVVVSLVSNLVSLVSNLVSLVSNLCRVQVDPCSLVPPPSNVVSVVVNVVSVVVSVVSVVVVVVVVVVVVVVVVVVPDDDDDDDPPVPVVVVVVVVVVDDDDD